Protein AF-A0A1C5ADE7-F1 (afdb_monomer_lite)

Radius of gyration: 25.91 Å; chains: 1; bounding box: 55×59×64 Å

Foldseek 3Di:
DPPQPPCPDPVNLVVVCVVCVPDDPVNSVVVSVVPDDPVRVVVVCVVVVVVVVVVVLVVVVVVVVVVVCVCVVDPVPPVRLVVVLVVCLVCLLVNLADPDLVSVVVSPVVCDPSVVVSLVVNLVSQVVCCVVPVCSNVRSCLNPPCPDPSVVVVVVVLVVQLVVLVVLLVVVLVVDDQDPDPVQQQDWDAFPVGDIDGQQGDFLVRLVRVLVCLSNDVSHDSVSNSNSVNQSVVCVVVVHGGNNVVVVPPPPPD

pLDDT: mean 81.22, std 13.7, range [40.84, 98.31]

Secondary structure (DSSP, 8-state):
--TTSGGGSHHHHHHHHHH-TT--HHHHHHHHHHHS-HHHHHHHHHHHHHHHHHHHHHHHHHHHHHHHHHHHS---TTHHHHHHHHHHHH-TTTSS----HHHHHHHHHHHTTHHHHHHHHHHHHHHHHTTT-TTHHHHHHHHH-TTSHHHHHHHHHHHHHHHHHHHHHHHHHHH------HHHHH-EEE-TTS-EEETTT-BHHHHHHHHHHHHHSTTS-HHHHHHHHHHHHHHHHHT-SBTTHHHH-TT---

Sequence (254 aa):
MNADQSLWDYDYLLELSRIKPDMTPDDIADHVLSSATKAQLRQYAAEHISDFVARMRRADAREAEQEATRFLGEDPGPSRQEALYEQWLANPEKHWHISNHRVREGFKRWAGDRFAAWHAAALRAVKTMQETDPGALHMFEGDWYPGGVMAHDRMRRREAFEEDLRIYTETISRDVRLETTRELLASFFALGDGRQVSWGDATVADHRQRIELLVRGMAGTAETAARHAAAIRMIEEAGVSRLGDLLDSPGRAA

Structure (mmCIF, N/CA/C/O backbone):
data_AF-A0A1C5ADE7-F1
#
_entry.id   AF-A0A1C5ADE7-F1
#
loop_
_atom_site.group_PDB
_atom_site.id
_atom_site.type_symbol
_atom_site.label_atom_id
_atom_site.label_alt_id
_atom_site.label_comp_id
_atom_site.label_asym_id
_atom_site.label_entity_id
_atom_site.label_seq_id
_atom_site.pdbx_PDB_ins_code
_atom_site.Cartn_x
_atom_site.Cartn_y
_atom_site.Cartn_z
_atom_site.occupancy
_atom_site.B_iso_or_equiv
_atom_site.auth_seq_id
_atom_site.auth_comp_id
_atom_site.auth_asym_id
_atom_site.auth_atom_id
_atom_site.pdbx_PDB_model_num
ATOM 1 N N . MET A 1 1 ? -19.512 34.048 19.897 1.00 40.84 1 MET A N 1
ATOM 2 C CA . MET A 1 1 ? -18.353 33.458 19.197 1.00 40.84 1 MET A CA 1
ATOM 3 C C . MET A 1 1 ? -17.253 33.267 20.220 1.00 40.84 1 MET A C 1
ATOM 5 O O . MET A 1 1 ? -16.883 34.247 20.852 1.00 40.84 1 MET A O 1
ATOM 9 N N . ASN A 1 2 ? -16.808 32.030 20.449 1.00 43.31 2 ASN A N 1
ATOM 10 C CA . ASN A 1 2 ? -15.649 31.779 21.307 1.00 43.31 2 ASN A CA 1
ATOM 11 C C . ASN A 1 2 ? -14.405 32.298 20.582 1.00 43.31 2 ASN A C 1
ATOM 13 O O . ASN A 1 2 ? -14.164 31.912 19.442 1.00 43.31 2 ASN A O 1
ATOM 17 N N . ALA A 1 3 ? -13.629 33.162 21.237 1.00 48.66 3 ALA A N 1
ATOM 18 C CA . ALA A 1 3 ? -12.430 33.799 20.684 1.00 48.66 3 ALA A CA 1
ATOM 19 C C . ALA A 1 3 ? -11.280 32.816 20.359 1.00 48.66 3 ALA A C 1
ATOM 21 O O . ALA A 1 3 ? -10.210 33.238 19.946 1.00 48.66 3 ALA A O 1
ATOM 22 N N . ASP A 1 4 ? -11.500 31.514 20.544 1.00 55.50 4 ASP A N 1
ATOM 23 C CA . ASP A 1 4 ? -10.472 30.472 20.496 1.00 55.50 4 ASP A CA 1
ATOM 24 C C . ASP A 1 4 ? -10.426 29.713 19.151 1.00 55.50 4 ASP A C 1
ATOM 26 O O . ASP A 1 4 ? -9.494 28.961 18.886 1.00 55.50 4 ASP A O 1
ATOM 30 N N . GLN A 1 5 ? -11.417 29.917 18.270 1.00 53.25 5 GLN A N 1
ATOM 31 C CA . GLN A 1 5 ? -11.509 29.234 16.966 1.00 53.25 5 GLN A CA 1
ATOM 32 C C . GLN A 1 5 ? -11.053 30.077 15.763 1.00 53.25 5 GLN A C 1
ATOM 34 O O . GLN A 1 5 ? -10.900 29.524 14.680 1.00 53.25 5 GLN A O 1
ATOM 39 N N . SER A 1 6 ? -10.816 31.387 15.909 1.00 55.94 6 SER A N 1
ATOM 40 C CA . SER A 1 6 ? -10.582 32.267 14.747 1.00 55.94 6 SER A CA 1
ATOM 41 C C . SER A 1 6 ? -9.124 32.384 14.300 1.00 55.94 6 SER A C 1
ATOM 43 O O . SER A 1 6 ? -8.868 33.049 13.308 1.00 55.94 6 SER A O 1
ATOM 45 N N . LEU A 1 7 ? -8.161 31.788 15.010 1.00 55.34 7 LEU A N 1
ATOM 46 C CA . LEU A 1 7 ? -6.727 31.935 14.701 1.00 55.34 7 LEU A CA 1
ATOM 47 C C . LEU A 1 7 ? -6.255 31.071 13.514 1.00 55.34 7 LEU A C 1
ATOM 49 O O . LEU A 1 7 ? -5.085 31.121 13.148 1.00 55.34 7 LEU A O 1
ATOM 53 N N . TRP A 1 8 ? -7.147 30.273 12.925 1.00 60.00 8 TRP A N 1
ATOM 54 C CA . TRP A 1 8 ? -6.799 29.240 11.938 1.00 60.00 8 TRP A CA 1
ATOM 55 C C . TRP A 1 8 ? -7.668 29.273 10.685 1.00 60.00 8 TRP A C 1
ATOM 57 O O . TRP A 1 8 ? -7.500 28.436 9.801 1.00 60.00 8 TRP A O 1
ATOM 67 N N . ASP A 1 9 ? -8.591 30.231 10.609 1.00 68.44 9 ASP A N 1
ATOM 68 C CA . ASP A 1 9 ? -9.352 30.454 9.390 1.00 68.44 9 ASP A CA 1
ATOM 69 C C . ASP A 1 9 ? -8.426 31.059 8.327 1.00 68.44 9 ASP A C 1
ATOM 71 O O . ASP A 1 9 ? -7.551 31.877 8.632 1.00 68.44 9 ASP A O 1
ATOM 75 N N . TYR A 1 10 ? -8.619 30.674 7.068 1.00 68.56 10 TYR A N 1
ATOM 76 C CA . TYR A 1 10 ? -7.893 31.247 5.934 1.00 68.56 10 TYR A CA 1
ATOM 77 C C . TYR A 1 10 ? -8.023 32.780 5.919 1.00 68.56 10 TYR A C 1
ATOM 79 O O . TYR A 1 10 ? -7.073 33.488 5.577 1.00 68.56 10 TYR A O 1
ATOM 87 N N . ASP A 1 11 ? -9.162 33.285 6.400 1.00 72.19 11 ASP A N 1
ATOM 88 C CA . ASP A 1 11 ? -9.429 34.707 6.591 1.00 72.19 11 ASP A CA 1
ATOM 89 C C . ASP A 1 11 ? -8.505 35.366 7.631 1.00 72.19 11 ASP A C 1
ATOM 91 O O . ASP A 1 11 ? -8.083 36.499 7.417 1.00 72.19 11 ASP A O 1
ATOM 95 N N . TYR A 1 12 ? -8.093 34.664 8.695 1.00 74.00 12 TYR A N 1
ATOM 96 C CA . TYR A 1 12 ? -7.140 35.184 9.686 1.00 74.00 12 TYR A CA 1
ATOM 97 C C . TYR A 1 12 ? -5.710 35.251 9.143 1.00 74.00 12 TYR A C 1
ATOM 99 O O . TYR A 1 12 ? -5.007 36.232 9.381 1.00 74.00 12 TYR A O 1
ATOM 107 N N . LEU A 1 13 ? -5.281 34.252 8.364 1.00 72.69 13 LEU A N 1
ATOM 108 C CA . LEU A 1 13 ? -3.977 34.290 7.686 1.00 72.69 13 LEU A CA 1
ATOM 109 C C . LEU A 1 13 ? -3.938 35.398 6.622 1.00 72.69 13 LEU A C 1
ATOM 111 O O . LEU A 1 13 ? -2.946 36.124 6.507 1.00 72.69 13 LEU A O 1
ATOM 115 N N . LEU A 1 14 ? -5.041 35.585 5.891 1.00 72.62 14 LEU A N 1
ATOM 116 C CA . LEU A 1 14 ? -5.217 36.712 4.978 1.00 72.62 14 LEU A CA 1
ATOM 117 C C . LEU A 1 14 ? -5.203 38.051 5.719 1.00 72.62 14 LEU A C 1
ATOM 119 O O . LEU A 1 14 ? -4.571 38.997 5.254 1.00 72.62 14 LEU A O 1
ATOM 123 N N . GLU A 1 15 ? -5.859 38.152 6.870 1.00 77.44 15 GLU A N 1
ATOM 124 C CA . GLU A 1 15 ? -5.895 39.370 7.676 1.00 77.44 15 GLU A CA 1
ATOM 125 C C . GLU A 1 15 ? -4.524 39.693 8.293 1.00 77.44 15 GLU A C 1
ATOM 127 O O . GLU A 1 15 ? -4.084 40.839 8.216 1.00 77.44 15 GLU A O 1
ATOM 132 N N . LEU A 1 16 ? -3.773 38.692 8.765 1.00 73.88 16 LEU A N 1
ATOM 133 C CA . LEU A 1 16 ? -2.372 38.836 9.182 1.00 73.88 16 LEU A CA 1
ATOM 134 C C . LEU A 1 16 ? -1.489 39.362 8.046 1.00 73.88 16 LEU A C 1
ATOM 136 O O . LEU A 1 16 ? -0.746 40.321 8.256 1.00 73.88 16 LEU A O 1
ATOM 140 N N . SER A 1 17 ? -1.622 38.805 6.837 1.00 70.44 17 SER A N 1
ATOM 141 C CA . SER A 1 17 ? -0.875 39.275 5.659 1.00 70.44 17 SER A CA 1
ATOM 142 C C . SER A 1 17 ? -1.246 40.707 5.239 1.00 70.44 17 SER A C 1
ATOM 144 O O . SER A 1 17 ? -0.429 41.425 4.667 1.00 70.44 17 SER A O 1
ATOM 146 N N . ARG A 1 18 ? -2.470 41.157 5.551 1.00 76.38 18 ARG A N 1
ATOM 147 C CA . ARG A 1 18 ? -2.928 42.533 5.299 1.00 76.38 18 ARG A CA 1
ATOM 148 C C . ARG A 1 18 ? -2.434 43.512 6.360 1.00 76.38 18 ARG A C 1
ATOM 150 O O . ARG A 1 18 ? -2.094 44.642 6.021 1.00 76.38 18 ARG A O 1
ATOM 157 N N . ILE A 1 19 ? -2.420 43.100 7.627 1.00 79.94 19 ILE A N 1
ATOM 158 C CA . ILE A 1 19 ? -1.986 43.935 8.756 1.00 79.94 19 ILE A CA 1
ATOM 159 C C . ILE A 1 19 ? -0.455 44.066 8.782 1.00 79.94 19 ILE A C 1
ATOM 161 O O . ILE A 1 19 ? 0.057 45.118 9.165 1.00 79.94 19 ILE A O 1
ATOM 165 N N . LYS A 1 20 ? 0.274 43.026 8.358 1.00 83.44 20 LYS A N 1
ATOM 166 C CA . LYS A 1 20 ? 1.742 42.986 8.314 1.00 83.44 20 LYS A CA 1
ATOM 167 C C . LYS A 1 20 ? 2.236 42.562 6.923 1.00 83.44 20 LYS A C 1
ATOM 169 O O . LYS A 1 20 ? 2.623 41.411 6.730 1.00 83.44 20 LYS A O 1
ATOM 174 N N . PRO A 1 21 ? 2.196 43.476 5.937 1.00 82.81 21 PRO A N 1
ATOM 175 C CA . PRO A 1 21 ? 2.499 43.164 4.538 1.00 82.81 21 PRO A CA 1
ATOM 176 C C . PRO A 1 21 ? 3.978 42.839 4.273 1.00 82.81 21 PRO A C 1
ATOM 178 O O . PRO A 1 21 ? 4.318 42.414 3.173 1.00 82.81 21 PRO A O 1
ATOM 181 N N . ASP A 1 22 ? 4.856 43.062 5.250 1.00 91.12 22 ASP A N 1
ATOM 182 C CA . ASP A 1 22 ? 6.282 42.745 5.208 1.00 91.12 22 ASP A CA 1
ATOM 183 C C . ASP A 1 22 ? 6.616 41.326 5.695 1.00 91.12 22 ASP A C 1
ATOM 185 O O . ASP A 1 22 ? 7.742 40.876 5.493 1.00 91.12 22 ASP A O 1
ATOM 189 N N . MET A 1 23 ? 5.661 40.605 6.295 1.00 83.69 23 MET A N 1
ATOM 190 C CA . MET A 1 23 ? 5.880 39.223 6.722 1.00 83.69 23 MET A CA 1
ATOM 191 C C . MET A 1 23 ? 5.870 38.267 5.528 1.00 83.69 23 MET A C 1
ATOM 193 O O . MET A 1 23 ? 4.920 38.225 4.741 1.00 83.69 23 MET A O 1
ATOM 197 N N . THR A 1 24 ? 6.918 37.454 5.417 1.00 85.12 24 THR A N 1
ATOM 198 C CA . THR A 1 24 ? 6.957 36.350 4.456 1.00 85.12 24 THR A CA 1
ATOM 199 C C . THR A 1 24 ? 6.026 35.212 4.901 1.00 85.12 24 THR A C 1
ATOM 201 O O . THR A 1 24 ? 5.636 35.150 6.071 1.00 85.12 24 THR A O 1
ATOM 204 N N . PRO A 1 25 ? 5.659 34.272 4.007 1.00 74.75 25 PRO A N 1
ATOM 205 C CA . PRO A 1 25 ? 4.909 33.080 4.404 1.00 74.75 25 PRO A CA 1
ATOM 206 C C . PRO A 1 25 ? 5.559 32.297 5.555 1.00 74.75 25 PRO A C 1
ATOM 208 O O . PRO A 1 25 ? 4.840 31.790 6.415 1.00 74.75 25 PRO A O 1
ATOM 211 N N . ASP A 1 26 ? 6.893 32.255 5.606 1.00 71.12 26 ASP A N 1
ATOM 212 C CA . ASP A 1 26 ? 7.641 31.581 6.672 1.00 71.12 26 ASP A CA 1
ATOM 213 C C . ASP A 1 26 ? 7.523 32.342 8.003 1.00 71.12 26 ASP A C 1
ATOM 215 O O . ASP A 1 26 ? 7.248 31.732 9.033 1.00 71.12 26 ASP A O 1
ATOM 219 N N . ASP A 1 27 ? 7.594 33.680 7.985 1.00 73.69 27 ASP A N 1
ATOM 220 C CA . ASP A 1 27 ? 7.390 34.501 9.190 1.00 73.69 27 ASP A CA 1
ATOM 221 C C . ASP A 1 27 ? 5.969 34.342 9.753 1.00 73.69 27 ASP A C 1
ATOM 223 O O . ASP A 1 27 ? 5.759 34.344 10.969 1.00 73.69 27 ASP A O 1
ATOM 227 N N . ILE A 1 28 ? 4.969 34.208 8.871 1.00 73.38 28 ILE A N 1
ATOM 228 C CA . ILE A 1 28 ? 3.578 33.950 9.266 1.00 73.38 28 ILE A CA 1
ATOM 229 C C . ILE A 1 28 ? 3.471 32.558 9.891 1.00 73.38 28 ILE A C 1
ATOM 231 O O . ILE A 1 28 ? 2.852 32.420 10.947 1.00 73.38 28 ILE A O 1
ATOM 235 N N . ALA A 1 29 ? 4.096 31.543 9.289 1.00 72.25 29 ALA A N 1
ATOM 236 C CA . ALA A 1 29 ? 4.114 30.189 9.832 1.00 72.25 29 ALA A CA 1
ATOM 237 C C . ALA A 1 29 ? 4.773 30.146 11.220 1.00 72.25 29 ALA A C 1
ATOM 239 O O . ALA A 1 29 ? 4.180 29.607 12.153 1.00 72.25 29 ALA A O 1
ATOM 240 N N . ASP A 1 30 ? 5.932 30.781 11.398 1.00 75.31 30 ASP A N 1
ATOM 241 C CA . ASP A 1 30 ? 6.631 30.854 12.685 1.00 75.31 30 ASP A CA 1
ATOM 242 C C . ASP A 1 30 ? 5.824 31.619 13.741 1.00 75.31 30 ASP A C 1
ATOM 244 O O . ASP A 1 30 ? 5.745 31.213 14.908 1.00 75.31 30 ASP A O 1
ATOM 248 N N . HIS A 1 31 ? 5.163 32.709 13.349 1.00 79.19 31 HIS A N 1
ATOM 249 C CA . HIS A 1 31 ? 4.288 33.465 14.243 1.00 79.19 31 HIS A CA 1
ATOM 250 C C . HIS A 1 31 ? 3.095 32.629 14.718 1.00 79.19 31 HIS A C 1
ATOM 252 O O . HIS A 1 31 ? 2.753 32.621 15.903 1.00 79.19 31 HIS A O 1
ATOM 258 N N . VAL A 1 32 ? 2.482 31.888 13.803 1.00 74.69 32 VAL A N 1
ATOM 259 C CA . VAL A 1 32 ? 1.355 31.004 14.087 1.00 74.69 32 VAL A CA 1
ATOM 260 C C . VAL A 1 32 ? 1.798 29.828 14.965 1.00 74.69 32 VAL A C 1
ATOM 262 O O . VAL A 1 32 ? 1.173 29.550 15.985 1.00 74.69 32 VAL A O 1
ATOM 265 N N . LEU A 1 33 ? 2.926 29.187 14.651 1.00 76.69 33 LEU A N 1
ATOM 266 C CA . LEU A 1 33 ? 3.476 28.078 15.438 1.00 76.69 33 LEU A CA 1
ATOM 267 C C . LEU A 1 33 ? 3.877 28.497 16.859 1.00 76.69 33 LEU A C 1
ATOM 269 O O . LEU A 1 33 ? 3.682 27.725 17.797 1.00 76.69 33 LEU A O 1
ATOM 273 N N . SER A 1 34 ? 4.419 29.705 17.030 1.00 82.62 34 SER A N 1
ATOM 274 C CA . SER A 1 34 ? 4.849 30.221 18.337 1.00 82.62 34 SER A CA 1
ATOM 275 C C . SER A 1 34 ? 3.703 30.747 19.208 1.00 82.62 34 SER A C 1
ATOM 277 O O . SER A 1 34 ? 3.829 30.750 20.433 1.00 82.62 34 SER A O 1
ATOM 279 N N . SER A 1 35 ? 2.588 31.172 18.607 1.00 81.25 35 SER A N 1
ATOM 280 C CA . SER A 1 35 ? 1.403 31.667 19.326 1.00 81.25 35 SER A CA 1
ATOM 281 C C . SER A 1 35 ? 0.369 30.578 19.633 1.00 81.25 35 SER A C 1
ATOM 283 O O . SER A 1 35 ? -0.485 30.762 20.503 1.00 81.25 35 SER A O 1
ATOM 285 N N . ALA A 1 36 ? 0.462 29.429 18.966 1.00 77.44 36 ALA A N 1
ATOM 286 C CA . ALA A 1 36 ? -0.454 28.314 19.131 1.00 77.44 36 ALA A CA 1
ATOM 287 C C . ALA A 1 36 ? -0.176 27.467 20.374 1.00 77.44 36 ALA A C 1
ATOM 289 O O . ALA A 1 36 ? 0.952 27.068 20.670 1.00 77.44 36 ALA A O 1
ATOM 290 N N . THR A 1 37 ? -1.240 27.058 21.057 1.00 85.50 37 THR A N 1
ATOM 291 C CA . THR A 1 37 ? -1.139 25.997 22.057 1.00 85.50 37 THR A CA 1
ATOM 292 C C . THR A 1 37 ? -0.933 24.636 21.387 1.00 85.50 37 THR A C 1
ATOM 294 O O . THR A 1 37 ? -1.398 24.365 20.278 1.00 85.50 37 THR A O 1
ATOM 297 N N . LYS A 1 38 ? -0.312 23.702 22.116 1.00 68.75 38 LYS A N 1
ATOM 298 C CA . LYS A 1 38 ? -0.144 22.311 21.663 1.00 68.75 38 LYS A CA 1
ATOM 299 C C . LYS A 1 38 ? -1.476 21.625 21.316 1.00 68.75 38 LYS A C 1
ATOM 301 O O . LYS A 1 38 ? -1.493 20.730 20.477 1.00 68.75 38 LYS A O 1
ATOM 306 N N . ALA A 1 39 ? -2.577 22.010 21.966 1.00 70.31 39 ALA A N 1
ATOM 307 C CA . ALA A 1 39 ? -3.910 21.488 21.668 1.00 70.31 39 ALA A CA 1
ATOM 308 C C . ALA A 1 39 ? -4.431 21.995 20.312 1.00 70.31 39 ALA A C 1
ATOM 310 O O . ALA A 1 39 ? -4.882 21.186 19.506 1.00 70.31 39 ALA A O 1
ATOM 311 N N . GLN A 1 40 ? -4.278 23.292 20.029 1.00 73.75 40 GLN A N 1
ATOM 312 C CA . GLN A 1 40 ? -4.664 23.897 18.749 1.00 73.75 40 GLN A CA 1
ATOM 313 C C . GLN A 1 40 ? -3.850 23.324 17.582 1.00 73.75 40 GLN A C 1
ATOM 315 O O . GLN A 1 40 ? -4.427 22.922 16.576 1.00 73.75 40 GLN A O 1
ATOM 320 N N . LEU A 1 41 ? -2.530 23.166 17.749 1.00 71.31 41 LEU A N 1
ATOM 321 C CA . LEU A 1 41 ? -1.677 22.536 16.732 1.00 71.31 41 LEU A CA 1
ATOM 322 C C . LEU A 1 41 ? -2.098 21.093 16.428 1.00 71.31 41 LEU A C 1
ATOM 324 O O . LEU A 1 41 ? -2.092 20.678 15.272 1.00 71.31 41 LEU A O 1
ATOM 328 N N . ARG A 1 42 ? -2.486 20.322 17.453 1.00 67.25 42 ARG A N 1
ATOM 329 C CA . ARG A 1 42 ? -2.988 18.950 17.270 1.00 67.25 42 ARG A CA 1
ATOM 330 C C . ARG A 1 42 ? -4.312 18.918 16.521 1.00 67.25 42 ARG A C 1
ATOM 332 O O . ARG A 1 42 ? -4.474 18.064 15.657 1.00 67.25 42 ARG A O 1
ATOM 339 N N . GLN A 1 43 ? -5.237 19.816 16.851 1.00 72.50 43 GLN A N 1
ATOM 340 C CA . GLN A 1 43 ? -6.529 19.893 16.177 1.00 72.50 43 GLN A CA 1
ATOM 341 C C . GLN A 1 43 ? -6.363 20.274 14.700 1.00 72.50 43 GLN A C 1
ATOM 343 O O . GLN A 1 43 ? -6.848 19.553 13.832 1.00 72.50 43 GLN A O 1
ATOM 348 N N . TYR A 1 44 ? -5.597 21.330 14.417 1.00 71.94 44 TYR A N 1
ATOM 349 C CA . TYR A 1 44 ? -5.295 21.759 13.051 1.00 71.94 44 TYR A CA 1
ATOM 350 C C . TYR A 1 44 ? -4.601 20.653 12.245 1.00 71.94 44 TYR A C 1
ATOM 352 O O . TYR A 1 44 ? -5.009 20.340 11.127 1.00 71.94 44 TYR A O 1
ATOM 360 N N . ALA A 1 45 ? -3.591 19.998 12.831 1.00 66.88 45 ALA A N 1
ATOM 361 C CA . ALA A 1 45 ? -2.918 18.875 12.190 1.00 66.88 45 ALA A CA 1
ATOM 362 C C . ALA A 1 45 ? -3.889 17.722 11.901 1.00 66.88 45 ALA A C 1
ATOM 364 O O . ALA A 1 45 ? -3.843 17.167 10.811 1.00 66.88 45 ALA A O 1
ATOM 365 N N . ALA A 1 46 ? -4.784 17.371 12.828 1.00 65.50 46 ALA A N 1
ATOM 366 C CA . ALA A 1 46 ? -5.759 16.305 12.610 1.00 65.50 46 ALA A CA 1
ATOM 367 C C . ALA A 1 46 ? -6.712 16.619 11.442 1.00 65.50 46 ALA A C 1
ATOM 369 O O . ALA A 1 46 ? -6.920 15.765 10.580 1.00 65.50 46 ALA A O 1
ATOM 370 N N . GLU A 1 47 ? -7.238 17.845 11.377 1.00 67.31 47 GLU A N 1
ATOM 371 C CA . GLU A 1 47 ? -8.142 18.289 10.309 1.00 67.31 47 GLU A CA 1
ATOM 372 C C . GLU A 1 47 ? -7.426 18.332 8.946 1.00 67.31 47 GLU A C 1
ATOM 374 O O . GLU A 1 47 ? -7.895 17.741 7.972 1.00 67.31 47 GLU A O 1
ATOM 379 N N . HIS A 1 48 ? -6.237 18.936 8.873 1.00 66.69 48 HIS A N 1
ATOM 380 C CA . HIS A 1 48 ? -5.482 19.039 7.622 1.00 66.69 48 HIS A CA 1
ATOM 381 C C . HIS A 1 48 ? -4.859 17.729 7.151 1.00 66.69 48 HIS A C 1
ATOM 383 O O . HIS A 1 48 ? -4.818 17.485 5.944 1.00 66.69 48 HIS A O 1
ATOM 389 N N . ILE A 1 49 ? -4.403 16.864 8.060 1.00 58.59 49 ILE A N 1
ATOM 390 C CA . ILE A 1 49 ? -3.941 15.520 7.699 1.00 58.59 49 ILE A CA 1
ATOM 391 C C . ILE A 1 49 ? -5.121 14.710 7.162 1.00 58.59 49 ILE A C 1
ATOM 393 O O . ILE A 1 49 ? -4.966 14.052 6.137 1.00 58.59 49 ILE A O 1
ATOM 397 N N . SER A 1 50 ? -6.303 14.796 7.781 1.00 61.69 50 SER A N 1
ATOM 398 C CA . SER A 1 50 ? -7.509 14.117 7.291 1.00 61.69 50 SER A CA 1
ATOM 399 C C . SER A 1 50 ? -7.879 14.568 5.872 1.00 61.69 50 SER A C 1
ATOM 401 O O . SER A 1 50 ? -8.027 13.734 4.975 1.00 61.69 50 SER A O 1
ATOM 403 N N . ASP A 1 51 ? -7.921 15.880 5.622 1.00 63.19 51 ASP A N 1
ATOM 404 C CA . ASP A 1 51 ? -8.216 16.437 4.297 1.00 63.19 51 ASP A CA 1
ATOM 405 C C . ASP A 1 51 ? -7.131 16.130 3.260 1.00 63.19 51 ASP A C 1
ATOM 407 O O . ASP A 1 51 ? -7.424 15.846 2.093 1.00 63.19 51 ASP A O 1
ATOM 411 N N . PHE A 1 52 ? -5.859 16.173 3.655 1.00 54.91 52 PHE A N 1
ATOM 412 C CA . PHE A 1 52 ? -4.740 15.793 2.798 1.00 54.91 52 PHE A CA 1
ATOM 413 C C . PHE A 1 52 ? -4.815 14.312 2.412 1.00 54.91 52 PHE A C 1
ATOM 415 O O . PHE A 1 52 ? -4.772 13.992 1.224 1.00 54.91 52 PHE A O 1
ATOM 422 N N . VAL A 1 53 ? -5.042 13.424 3.383 1.00 57.94 53 VAL A N 1
ATOM 423 C CA . VAL A 1 53 ? -5.245 11.988 3.157 1.00 57.94 53 VAL A CA 1
ATOM 424 C C . VAL A 1 53 ? -6.475 11.743 2.281 1.00 57.94 53 VAL A C 1
ATOM 426 O O . VAL A 1 53 ? -6.419 10.927 1.364 1.00 57.94 53 VAL A O 1
ATOM 429 N N . ALA A 1 54 ? -7.579 12.467 2.483 1.00 65.00 54 ALA A N 1
ATOM 430 C CA . ALA A 1 54 ? -8.765 12.358 1.636 1.00 65.00 54 ALA A CA 1
ATOM 431 C C . ALA A 1 54 ? -8.494 12.807 0.189 1.00 65.00 54 ALA A C 1
ATOM 433 O O . ALA A 1 54 ? -8.961 12.162 -0.755 1.00 65.00 54 ALA A O 1
ATOM 434 N N . ARG A 1 55 ? -7.723 13.885 -0.011 1.00 69.62 55 ARG A N 1
ATOM 435 C CA . ARG A 1 55 ? -7.293 14.339 -1.344 1.00 69.62 55 ARG A CA 1
ATOM 436 C C . ARG A 1 55 ? -6.365 13.336 -2.016 1.00 69.62 55 ARG A C 1
ATOM 438 O O . ARG A 1 55 ? -6.587 13.051 -3.191 1.00 69.62 55 ARG A O 1
ATOM 445 N N . MET A 1 56 ? -5.406 12.774 -1.281 1.00 61.31 56 MET A N 1
ATOM 446 C CA . MET A 1 56 ? -4.545 11.697 -1.769 1.00 61.31 56 MET A CA 1
ATOM 447 C C . MET A 1 56 ? -5.368 10.481 -2.182 1.00 61.31 56 MET A C 1
ATOM 449 O O . MET A 1 56 ? -5.294 10.081 -3.330 1.00 61.31 56 MET A O 1
ATOM 453 N N . ARG A 1 57 ? -6.273 9.984 -1.329 1.00 63.62 57 ARG A N 1
ATOM 454 C CA . ARG A 1 57 ? -7.160 8.860 -1.678 1.00 63.62 57 ARG A CA 1
ATOM 455 C C . ARG A 1 57 ? -7.982 9.125 -2.938 1.00 63.62 57 ARG A C 1
ATOM 457 O O . ARG A 1 57 ? -8.183 8.216 -3.729 1.00 63.62 57 ARG A O 1
ATOM 464 N N . ARG A 1 58 ? -8.485 10.350 -3.141 1.00 73.88 58 ARG A N 1
ATOM 465 C CA . ARG A 1 58 ? -9.196 10.720 -4.381 1.00 73.88 58 ARG A CA 1
ATOM 466 C C . ARG A 1 58 ? -8.255 10.802 -5.582 1.00 73.88 58 ARG A C 1
ATOM 468 O O . ARG A 1 58 ? -8.703 10.582 -6.700 1.00 73.88 58 ARG A O 1
ATOM 475 N N . ALA A 1 59 ? -6.998 11.195 -5.392 1.00 65.62 59 ALA A N 1
ATOM 476 C CA . ALA A 1 59 ? -5.989 11.177 -6.446 1.00 65.62 59 ALA A CA 1
ATOM 477 C C . ALA A 1 59 ? -5.628 9.731 -6.810 1.00 65.62 59 ALA A C 1
ATOM 479 O O . ALA A 1 59 ? -5.818 9.369 -7.962 1.00 65.62 59 ALA A O 1
ATOM 480 N N . ASP A 1 60 ? -5.286 8.899 -5.827 1.00 59.28 60 ASP A N 1
ATOM 481 C CA . ASP A 1 60 ? -4.967 7.479 -5.994 1.00 59.28 60 ASP A CA 1
ATOM 482 C C . ASP A 1 60 ? -6.148 6.699 -6.579 1.00 59.28 60 ASP A C 1
ATOM 484 O O . ASP A 1 60 ? -5.969 5.884 -7.472 1.00 59.28 60 ASP A O 1
ATOM 488 N N . ALA A 1 61 ? -7.382 6.961 -6.130 1.00 63.19 61 ALA A N 1
ATOM 489 C CA . ALA A 1 61 ? -8.574 6.325 -6.691 1.00 63.19 61 ALA A CA 1
ATOM 490 C C . ALA A 1 61 ? -8.811 6.742 -8.146 1.00 63.19 61 ALA A C 1
ATOM 492 O O . ALA A 1 61 ? -9.191 5.902 -8.952 1.00 63.19 61 ALA A O 1
ATOM 493 N N . ARG A 1 62 ? -8.561 8.010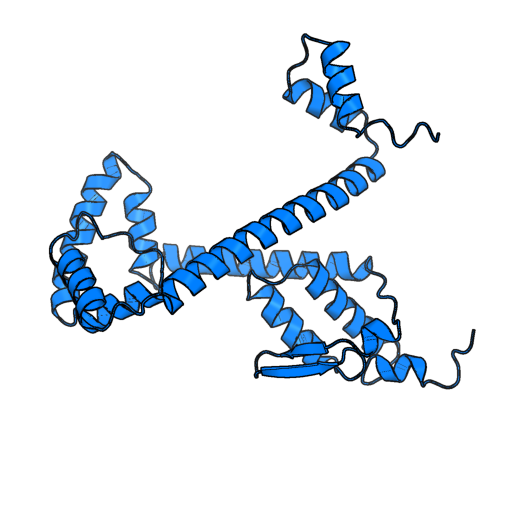 -8.500 1.00 70.69 62 ARG A N 1
ATOM 494 C CA . ARG A 1 62 ? -8.642 8.474 -9.893 1.00 70.69 62 ARG A CA 1
ATOM 495 C C . ARG A 1 62 ? -7.511 7.917 -10.741 1.00 70.69 62 ARG A C 1
ATOM 497 O O . ARG A 1 62 ? -7.753 7.599 -11.893 1.00 70.69 62 ARG A O 1
ATOM 504 N N . GLU A 1 63 ? -6.306 7.792 -10.200 1.00 64.44 63 GLU A N 1
ATOM 505 C CA . GLU A 1 63 ? -5.178 7.165 -10.885 1.00 64.44 63 GLU A CA 1
ATOM 506 C C . GLU A 1 63 ? -5.446 5.676 -11.099 1.00 64.44 63 GLU A C 1
ATOM 508 O O . GLU A 1 63 ? -5.310 5.201 -12.217 1.00 64.44 63 GLU A O 1
ATOM 513 N N . ALA A 1 64 ? -5.944 4.967 -10.087 1.00 59.09 64 ALA A N 1
ATOM 514 C CA . ALA A 1 64 ? -6.356 3.573 -10.192 1.00 59.09 64 ALA A CA 1
ATOM 515 C C . ALA A 1 64 ? -7.546 3.391 -11.145 1.00 59.09 64 ALA A C 1
ATOM 517 O O . ALA A 1 64 ? -7.574 2.422 -11.892 1.00 59.09 64 ALA A O 1
ATOM 518 N N . GLU A 1 65 ? -8.517 4.309 -11.168 1.00 63.41 65 GLU A N 1
ATOM 519 C CA . GLU A 1 65 ? -9.630 4.301 -12.124 1.00 63.41 65 GLU A CA 1
ATOM 520 C C . GLU A 1 65 ? -9.150 4.619 -13.543 1.00 63.41 65 GLU A C 1
ATOM 522 O O . GLU A 1 65 ? -9.595 3.979 -14.490 1.00 63.41 65 GLU A O 1
ATOM 527 N N . GLN A 1 66 ? -8.209 5.549 -13.718 1.00 67.62 66 GLN A N 1
ATOM 528 C CA . GLN A 1 66 ? -7.578 5.846 -15.005 1.00 67.62 66 GLN A CA 1
ATOM 529 C C . GLN A 1 66 ? -6.703 4.690 -15.481 1.00 67.62 66 GLN A C 1
ATOM 531 O O . GLN A 1 66 ? -6.736 4.361 -16.662 1.00 67.62 66 GLN A O 1
ATOM 536 N N . GLU A 1 67 ? -5.950 4.049 -14.591 1.00 56.97 67 GLU A N 1
ATOM 537 C CA . GLU A 1 67 ? -5.139 2.872 -14.881 1.00 56.97 67 GLU A CA 1
ATOM 538 C C . GLU A 1 67 ? -6.042 1.682 -15.199 1.00 56.97 67 GLU A C 1
ATOM 540 O O . GLU A 1 67 ? -5.843 1.046 -16.226 1.00 56.97 67 GLU A O 1
ATOM 545 N N . ALA A 1 68 ? -7.100 1.442 -14.420 1.00 54.22 68 ALA A N 1
ATOM 546 C CA . ALA A 1 68 ? -8.106 0.424 -14.700 1.00 54.22 68 ALA A CA 1
ATOM 547 C C . ALA A 1 68 ? -8.853 0.711 -16.004 1.00 54.22 68 ALA A C 1
ATOM 549 O O . ALA A 1 68 ? -9.053 -0.206 -16.782 1.00 54.22 68 ALA A O 1
ATOM 550 N N . THR A 1 69 ? -9.207 1.960 -16.303 1.00 63.72 69 THR A N 1
ATOM 551 C CA . THR A 1 69 ? -9.834 2.349 -17.579 1.00 63.72 69 THR A CA 1
ATOM 552 C C . THR A 1 69 ? -8.855 2.200 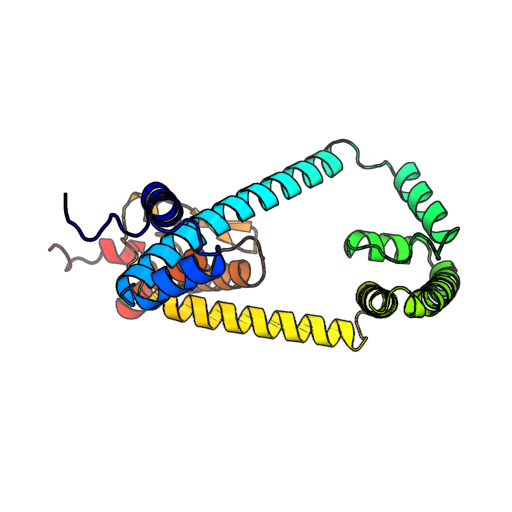-18.739 1.00 63.72 69 THR A C 1
ATOM 554 O O . THR A 1 69 ? -9.244 1.767 -19.815 1.00 63.72 69 THR A O 1
ATOM 557 N N . ARG A 1 70 ? -7.567 2.484 -18.535 1.00 60.78 70 ARG A N 1
ATOM 558 C CA . ARG A 1 70 ? -6.503 2.234 -19.517 1.00 60.78 70 ARG A CA 1
ATOM 559 C C . ARG A 1 70 ? -6.279 0.738 -19.739 1.00 60.78 70 ARG A C 1
ATOM 561 O O . ARG A 1 70 ? -5.968 0.340 -20.853 1.00 60.78 70 ARG A O 1
ATOM 568 N N . PHE A 1 71 ? -6.449 -0.071 -18.697 1.00 50.44 71 PHE A N 1
ATOM 569 C CA . PHE A 1 71 ? -6.266 -1.521 -18.717 1.00 50.44 71 PHE A CA 1
ATOM 570 C C . PHE A 1 71 ? -7.499 -2.265 -19.260 1.00 50.44 71 PHE A C 1
ATOM 572 O O . PHE A 1 71 ? -7.363 -3.262 -19.957 1.00 50.44 71 PHE A O 1
ATOM 579 N N . LEU A 1 72 ? -8.705 -1.775 -18.961 1.00 50.75 72 LEU A N 1
ATOM 580 C CA . LEU A 1 72 ? -9.993 -2.294 -19.436 1.00 50.75 72 LEU A CA 1
ATOM 581 C C . LEU A 1 72 ? -10.364 -1.740 -20.817 1.00 50.75 72 LEU A C 1
ATOM 583 O O . LEU A 1 72 ? -11.136 -2.365 -21.537 1.00 50.75 72 LEU A O 1
ATOM 587 N N . GLY A 1 73 ? -9.833 -0.570 -21.175 1.00 49.50 73 GLY A N 1
ATOM 588 C CA . GLY A 1 73 ? -10.134 0.139 -22.415 1.00 49.50 73 GLY A CA 1
ATOM 589 C C . GLY A 1 73 ? -9.442 -0.429 -23.645 1.00 49.50 73 GLY A C 1
ATOM 590 O O . GLY A 1 73 ? -9.904 -0.166 -24.742 1.00 49.50 73 GLY A O 1
ATOM 591 N N . GLU A 1 74 ? -8.382 -1.216 -23.480 1.00 48.66 74 GLU A N 1
ATOM 592 C CA . GLU A 1 74 ? -7.752 -2.022 -24.524 1.00 48.66 74 GLU A CA 1
ATOM 593 C C . GLU A 1 74 ? -6.648 -2.814 -23.822 1.00 48.66 74 GLU A C 1
ATOM 595 O O . GLU A 1 74 ? -5.571 -2.276 -23.569 1.00 48.66 74 GLU A O 1
ATOM 600 N N . ASP A 1 75 ? -6.890 -4.091 -23.509 1.00 49.53 75 ASP A N 1
ATOM 601 C CA . ASP A 1 75 ? -5.772 -5.031 -23.446 1.00 49.53 75 ASP A CA 1
ATOM 602 C C . ASP A 1 75 ? -5.071 -4.873 -24.802 1.00 49.53 75 ASP A C 1
ATOM 604 O O . ASP A 1 75 ? -5.732 -5.078 -25.831 1.00 49.53 75 ASP A O 1
ATOM 608 N N . PRO A 1 76 ? -3.824 -4.367 -24.862 1.00 53.34 76 PRO A N 1
ATOM 609 C CA . PRO A 1 76 ? -3.117 -4.204 -26.114 1.00 53.34 76 PRO A CA 1
ATOM 610 C C . PRO A 1 76 ? -2.877 -5.617 -26.628 1.00 53.34 76 PRO A C 1
ATOM 612 O O . PRO A 1 76 ? -1.837 -6.198 -26.332 1.00 53.34 76 PRO A O 1
ATOM 615 N N . GLY A 1 77 ? -3.867 -6.181 -27.332 1.00 57.84 77 GLY A N 1
ATOM 616 C CA . GLY A 1 77 ? -3.904 -7.590 -27.699 1.00 57.84 77 GLY A CA 1
ATOM 617 C C . GLY A 1 77 ? -2.540 -8.002 -28.234 1.00 57.84 77 GLY A C 1
ATOM 618 O O . GLY A 1 77 ? -1.901 -7.170 -28.883 1.00 57.84 77 GLY A O 1
ATOM 619 N N . PRO A 1 78 ? -2.081 -9.232 -27.960 1.00 66.06 78 PRO A N 1
ATOM 620 C CA . PRO A 1 78 ? -0.676 -9.650 -27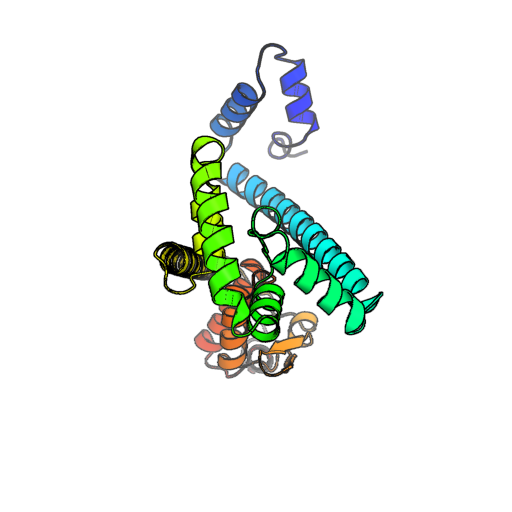.850 1.00 66.06 78 PRO A CA 1
ATOM 621 C C . PRO A 1 78 ? 0.322 -8.915 -28.763 1.00 66.06 78 PRO A C 1
ATOM 623 O O . PRO A 1 78 ? 1.356 -8.449 -28.296 1.00 66.06 78 PRO A O 1
ATOM 626 N N . SER A 1 79 ? -0.047 -8.671 -30.021 1.00 76.12 79 SER A N 1
ATOM 627 C CA . SER A 1 79 ? 0.636 -7.784 -30.973 1.00 76.12 79 SER A CA 1
ATOM 628 C C . SER A 1 79 ? 1.132 -6.418 -30.454 1.00 76.12 79 SER A C 1
ATOM 630 O O . SER A 1 79 ? 2.233 -6.010 -30.814 1.00 76.12 79 SER A O 1
ATOM 632 N N . ARG A 1 80 ? 0.369 -5.669 -29.642 1.00 81.00 80 ARG A N 1
ATOM 633 C CA . ARG A 1 80 ? 0.759 -4.307 -29.223 1.00 81.00 80 ARG A CA 1
ATOM 634 C C . ARG A 1 80 ? 1.696 -4.338 -28.018 1.00 81.00 80 ARG A C 1
ATOM 636 O O . ARG A 1 80 ? 2.605 -3.512 -27.944 1.00 81.00 80 ARG A O 1
ATOM 643 N N . GLN A 1 81 ? 1.534 -5.313 -27.124 1.00 82.12 81 GLN A N 1
ATOM 644 C CA . GLN A 1 81 ? 2.501 -5.573 -26.057 1.00 82.12 81 GLN A CA 1
ATOM 645 C C . GLN A 1 81 ? 3.831 -6.097 -26.618 1.00 82.12 81 GLN A C 1
ATOM 647 O O . GLN A 1 81 ? 4.892 -5.633 -26.207 1.00 82.12 81 GLN A O 1
ATOM 652 N N . GLU A 1 82 ? 3.790 -6.998 -27.599 1.00 87.44 82 GLU A N 1
ATOM 653 C CA . GLU A 1 82 ? 4.987 -7.480 -28.294 1.00 87.44 82 GLU A CA 1
ATOM 654 C C . GLU A 1 82 ? 5.697 -6.358 -29.056 1.00 87.44 82 GLU A C 1
ATOM 656 O O . GLU A 1 82 ? 6.914 -6.234 -28.951 1.00 87.44 82 GLU A O 1
ATOM 661 N N . ALA A 1 83 ? 4.959 -5.483 -29.750 1.00 89.00 83 ALA A N 1
ATOM 662 C CA . ALA A 1 83 ? 5.543 -4.323 -30.425 1.00 89.00 83 ALA A CA 1
ATOM 663 C C . ALA A 1 83 ? 6.249 -3.370 -29.444 1.00 89.00 83 ALA A C 1
ATOM 665 O O . ALA A 1 83 ? 7.336 -2.869 -29.738 1.00 89.00 83 ALA A O 1
ATOM 666 N N . LEU A 1 84 ? 5.662 -3.150 -28.261 1.00 88.31 84 LEU A N 1
ATOM 667 C CA . LEU A 1 84 ? 6.294 -2.375 -27.194 1.00 88.31 84 LEU A CA 1
ATOM 668 C C . LEU A 1 84 ? 7.586 -3.047 -26.708 1.00 88.31 84 LEU A C 1
ATOM 670 O O . LEU A 1 84 ? 8.605 -2.382 -26.535 1.00 88.31 84 LEU A O 1
ATOM 674 N N . TYR A 1 85 ? 7.565 -4.364 -26.516 1.00 92.31 85 TYR A N 1
ATOM 675 C CA . TYR A 1 85 ? 8.744 -5.108 -26.087 1.00 92.31 85 TYR A CA 1
ATOM 676 C C . TYR A 1 85 ? 9.851 -5.142 -27.145 1.00 92.31 85 TYR A C 1
ATOM 678 O O . TYR A 1 85 ? 11.018 -4.984 -26.790 1.00 92.31 85 TYR A O 1
ATOM 686 N N . GLU A 1 86 ? 9.516 -5.258 -28.430 1.00 91.19 86 GLU A N 1
ATOM 687 C CA . GLU A 1 86 ? 10.488 -5.114 -29.521 1.00 91.19 86 GLU A CA 1
ATOM 688 C C . GLU A 1 86 ? 11.094 -3.702 -29.541 1.00 91.19 86 GLU A C 1
ATOM 690 O O . GLU A 1 86 ? 12.310 -3.549 -29.674 1.00 91.19 86 GLU A O 1
ATOM 695 N N . GLN A 1 87 ? 10.290 -2.658 -29.313 1.00 92.50 87 GLN A N 1
ATOM 696 C CA . GLN A 1 87 ? 10.799 -1.288 -29.198 1.00 92.50 87 GLN A CA 1
ATOM 697 C C . GLN A 1 87 ? 11.797 -1.142 -28.040 1.00 92.50 87 GLN A C 1
ATOM 699 O O . GLN A 1 87 ? 12.846 -0.509 -28.204 1.00 92.50 87 GLN A O 1
ATOM 704 N N . TRP A 1 88 ? 11.488 -1.727 -26.881 1.00 93.19 88 TRP A N 1
ATOM 705 C CA . TRP A 1 88 ? 12.366 -1.711 -25.711 1.00 93.19 88 TRP A CA 1
ATOM 706 C C . TRP A 1 88 ? 13.660 -2.456 -25.970 1.00 93.19 88 TRP A C 1
ATOM 708 O O . TRP A 1 88 ? 14.734 -1.935 -25.670 1.00 93.19 88 TRP A O 1
ATOM 718 N N . LEU A 1 89 ? 13.557 -3.638 -26.577 1.00 92.69 89 LEU A N 1
ATOM 719 C CA . LEU A 1 89 ? 14.701 -4.456 -26.937 1.00 92.69 89 LEU A CA 1
ATOM 720 C C . LEU A 1 89 ? 15.640 -3.720 -27.904 1.00 92.69 89 LEU A C 1
ATOM 722 O O . LEU A 1 89 ? 16.858 -3.799 -27.753 1.00 92.69 89 LEU A O 1
ATOM 726 N N . ALA A 1 90 ? 15.074 -2.975 -28.856 1.00 92.62 90 ALA A N 1
ATOM 727 C CA . ALA A 1 90 ? 15.822 -2.218 -29.853 1.00 92.62 90 ALA A CA 1
ATOM 728 C C . ALA A 1 90 ? 16.452 -0.915 -29.321 1.00 92.62 90 ALA A C 1
ATOM 730 O O . ALA A 1 90 ? 17.420 -0.445 -29.913 1.00 92.62 90 ALA A O 1
ATOM 731 N N . ASN A 1 91 ? 15.928 -0.325 -28.237 1.00 93.06 91 ASN A N 1
ATOM 732 C CA . ASN A 1 91 ? 16.381 0.975 -27.710 1.00 93.06 91 ASN A CA 1
ATOM 733 C C . ASN A 1 91 ? 16.620 0.919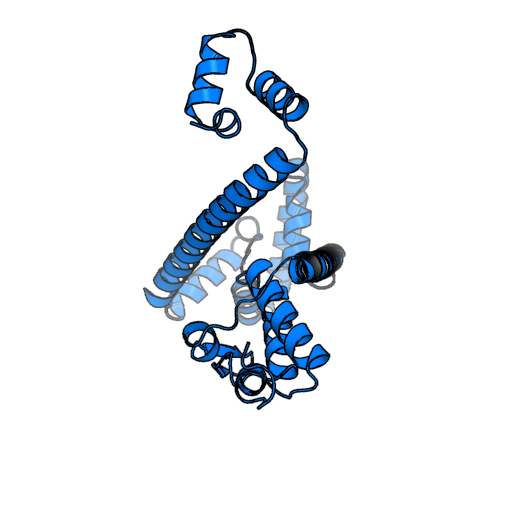 -26.183 1.00 93.06 91 ASN A C 1
ATOM 735 O O . ASN A 1 91 ? 15.901 1.573 -25.412 1.00 93.06 91 ASN A O 1
ATOM 739 N N . PRO A 1 92 ? 17.602 0.128 -25.710 1.00 90.38 92 PRO A N 1
ATOM 740 C CA . PRO A 1 92 ? 17.897 -0.023 -24.283 1.00 90.38 92 PRO A CA 1
ATOM 741 C C . PRO A 1 92 ? 18.215 1.302 -23.573 1.00 90.38 92 PRO A C 1
ATOM 743 O O . PRO A 1 92 ? 17.931 1.451 -22.390 1.00 90.38 92 PRO A O 1
ATOM 746 N N . GLU A 1 93 ? 18.762 2.287 -24.281 1.00 88.56 93 GLU A N 1
ATOM 747 C CA . GLU A 1 93 ? 19.100 3.612 -23.757 1.00 88.56 93 GLU A CA 1
ATOM 748 C C . GLU A 1 93 ? 17.883 4.509 -23.490 1.00 88.56 93 GLU A C 1
ATOM 750 O O . GLU A 1 93 ? 17.978 5.448 -22.703 1.00 88.56 93 GLU A O 1
ATOM 755 N N . LYS A 1 94 ? 16.732 4.213 -24.105 1.00 88.56 94 LYS A N 1
ATOM 756 C CA . LYS A 1 94 ? 15.482 4.976 -23.928 1.00 88.56 94 LYS A CA 1
ATOM 757 C C . LYS A 1 94 ? 14.488 4.292 -22.998 1.00 88.56 94 LYS A C 1
ATOM 759 O O . LYS A 1 94 ? 13.593 4.948 -22.474 1.00 88.56 94 LYS A O 1
ATOM 764 N N . HIS A 1 95 ? 14.623 2.980 -22.815 1.00 89.56 95 HIS A N 1
ATOM 765 C CA . HIS A 1 95 ? 13.630 2.146 -22.135 1.00 89.56 95 HIS A CA 1
ATOM 766 C C . HIS A 1 95 ? 14.216 1.345 -20.969 1.00 89.56 95 HIS A C 1
ATOM 768 O O . HIS A 1 95 ? 13.743 0.260 -20.648 1.00 89.56 95 HIS A O 1
ATOM 774 N N . TRP A 1 96 ? 15.247 1.881 -20.318 1.00 86.12 96 TRP A N 1
ATOM 775 C CA . TRP A 1 96 ? 15.853 1.261 -19.142 1.00 86.12 96 TRP A CA 1
ATOM 776 C C . TRP A 1 96 ? 15.021 1.453 -17.864 1.00 86.12 96 TRP A C 1
ATOM 778 O O . TRP A 1 96 ? 15.132 0.637 -16.952 1.00 86.12 96 TRP A O 1
ATOM 788 N N . HIS A 1 97 ? 14.178 2.489 -17.784 1.00 84.81 97 HIS A N 1
ATOM 789 C CA . HIS A 1 97 ? 13.280 2.714 -16.649 1.00 84.81 97 HIS A CA 1
ATOM 790 C C . HIS A 1 97 ? 11.866 2.235 -16.976 1.00 84.81 97 HIS A C 1
ATOM 792 O O . HIS A 1 97 ? 11.198 2.767 -17.863 1.00 84.81 97 HIS A O 1
ATOM 798 N N . ILE A 1 98 ? 11.406 1.221 -16.248 1.00 85.62 98 ILE A N 1
ATOM 799 C CA . ILE A 1 98 ? 10.065 0.655 -16.395 1.00 85.62 98 ILE A CA 1
ATOM 800 C C . ILE A 1 98 ? 9.535 0.488 -14.982 1.00 85.62 98 ILE A C 1
ATOM 802 O O . ILE A 1 98 ? 9.848 -0.504 -14.344 1.00 85.62 98 ILE A O 1
ATOM 806 N N . SER A 1 99 ? 8.755 1.438 -14.469 1.00 76.50 99 SER A N 1
ATOM 807 C CA . SER A 1 99 ? 8.353 1.480 -13.051 1.00 76.50 99 SER A CA 1
ATOM 808 C C . SER A 1 99 ? 7.468 0.303 -12.610 1.00 76.50 99 SER A C 1
ATOM 810 O O . SER A 1 99 ? 7.563 -0.161 -11.471 1.00 76.50 99 SER A O 1
ATOM 812 N N . ASN A 1 100 ? 6.654 -0.251 -13.514 1.00 83.19 100 ASN A N 1
ATOM 813 C CA . ASN A 1 100 ? 5.738 -1.347 -13.202 1.00 83.19 100 ASN A CA 1
ATOM 814 C C . ASN A 1 100 ? 6.445 -2.719 -13.207 1.00 83.19 100 ASN A C 1
ATOM 816 O O . ASN A 1 100 ? 6.820 -3.245 -14.258 1.00 83.19 100 ASN A O 1
ATOM 820 N N . HIS A 1 101 ? 6.556 -3.341 -12.027 1.00 81.81 101 HIS A N 1
ATOM 821 C CA . HIS A 1 101 ? 7.205 -4.645 -11.834 1.00 81.81 101 HIS A CA 1
ATOM 822 C C . HIS A 1 101 ? 6.605 -5.764 -12.700 1.00 81.81 101 HIS A C 1
ATOM 824 O O . HIS A 1 101 ? 7.341 -6.556 -13.286 1.00 81.81 101 HIS A O 1
ATOM 830 N N . ARG A 1 102 ? 5.272 -5.825 -12.834 1.00 81.81 102 ARG A N 1
ATOM 831 C CA . ARG A 1 102 ? 4.605 -6.861 -13.641 1.00 81.81 102 ARG A CA 1
ATOM 832 C C . ARG A 1 102 ? 4.996 -6.747 -15.112 1.00 81.81 102 ARG A C 1
ATOM 834 O O . ARG A 1 102 ? 5.208 -7.767 -15.766 1.00 81.81 102 ARG A O 1
ATOM 841 N N . VAL A 1 103 ? 5.112 -5.521 -15.621 1.00 86.56 103 VAL A N 1
ATOM 842 C CA . VAL A 1 103 ? 5.515 -5.271 -17.008 1.00 86.56 103 VAL A CA 1
ATOM 843 C C . VAL A 1 103 ? 6.988 -5.629 -17.225 1.00 86.56 103 VAL A C 1
ATOM 845 O O . VAL A 1 103 ? 7.296 -6.249 -18.243 1.00 86.56 103 VAL A O 1
ATOM 848 N N . ARG A 1 104 ? 7.874 -5.338 -16.257 1.00 90.75 104 ARG A N 1
ATOM 849 C CA . ARG A 1 104 ? 9.292 -5.755 -16.289 1.00 90.75 104 ARG A CA 1
ATOM 850 C C . ARG A 1 104 ? 9.455 -7.269 -16.359 1.00 90.75 104 ARG A C 1
ATOM 852 O O . ARG A 1 104 ? 10.153 -7.773 -17.235 1.00 90.75 104 ARG A O 1
ATOM 859 N N . GLU A 1 105 ? 8.770 -8.000 -15.484 1.00 88.38 105 GLU A N 1
ATOM 860 C CA . GLU A 1 105 ? 8.814 -9.467 -15.475 1.00 88.38 105 GLU A CA 1
ATOM 861 C C . GLU A 1 105 ? 8.172 -10.076 -16.733 1.00 88.38 105 GLU A C 1
ATOM 863 O O . GLU A 1 105 ? 8.597 -11.127 -17.217 1.00 88.38 105 GLU A O 1
ATOM 868 N N . GLY A 1 106 ? 7.162 -9.413 -17.306 1.00 88.69 106 GLY A N 1
ATOM 869 C CA . GLY A 1 106 ? 6.618 -9.752 -18.622 1.00 88.69 106 GLY A CA 1
ATOM 870 C C . GLY A 1 106 ? 7.663 -9.615 -19.731 1.00 88.69 106 GLY A C 1
ATOM 871 O O . GLY A 1 106 ? 7.900 -10.576 -20.462 1.00 88.69 106 GLY A O 1
ATOM 872 N N . PHE A 1 107 ? 8.345 -8.469 -19.794 1.00 93.12 107 PHE A N 1
ATOM 873 C CA . PHE A 1 107 ? 9.396 -8.199 -20.775 1.00 93.12 107 PHE A CA 1
ATOM 874 C C . PHE A 1 107 ? 10.560 -9.182 -20.647 1.00 93.12 107 PHE A C 1
ATOM 876 O O . PHE A 1 107 ? 10.985 -9.758 -21.642 1.00 93.12 107 PHE A O 1
ATOM 883 N N . LYS A 1 108 ? 11.036 -9.438 -19.423 1.00 92.50 108 LYS A N 1
ATOM 884 C CA . LYS A 1 108 ? 12.129 -10.383 -19.160 1.00 92.50 108 LYS A CA 1
ATOM 885 C C . LYS A 1 108 ? 11.804 -11.789 -19.665 1.00 92.50 108 LYS A C 1
ATOM 887 O O . LYS A 1 108 ? 12.632 -12.405 -20.332 1.00 92.50 108 LYS A O 1
ATOM 892 N N . ARG A 1 109 ? 10.594 -12.287 -19.382 1.00 93.25 109 ARG A N 1
ATOM 893 C CA . ARG A 1 109 ? 10.137 -13.600 -19.866 1.00 93.25 109 ARG A CA 1
ATOM 894 C C . ARG A 1 109 ? 9.997 -13.638 -21.383 1.00 93.25 109 ARG A C 1
ATOM 896 O O . ARG A 1 109 ? 10.425 -14.607 -21.995 1.00 93.25 109 ARG A O 1
ATOM 903 N N . TRP A 1 110 ? 9.425 -12.593 -21.975 1.00 94.69 110 TRP A N 1
ATOM 904 C CA . TRP A 1 110 ? 9.240 -12.496 -23.422 1.00 94.69 110 TRP A CA 1
ATOM 905 C C . TRP A 1 110 ? 10.572 -12.373 -24.183 1.00 94.69 110 TRP A C 1
ATOM 907 O O . TRP A 1 110 ? 10.755 -12.988 -25.232 1.00 94.69 110 TRP A O 1
ATOM 917 N N . ALA A 1 111 ? 11.531 -11.611 -23.651 1.00 94.06 111 ALA A N 1
ATOM 918 C CA . ALA A 1 111 ? 12.826 -11.393 -24.287 1.00 94.06 111 ALA A CA 1
ATOM 919 C C . ALA A 1 111 ? 13.696 -12.661 -24.278 1.00 94.06 111 ALA A C 1
ATOM 921 O O . ALA A 1 111 ? 14.508 -12.846 -25.191 1.00 94.06 111 ALA A O 1
ATOM 922 N N . GLY A 1 112 ? 13.520 -13.528 -23.272 1.00 94.75 112 GLY A N 1
ATOM 923 C CA . GLY A 1 112 ? 14.257 -14.782 -23.132 1.00 94.75 112 GLY A CA 1
ATOM 924 C C . GLY A 1 112 ? 15.767 -14.543 -23.130 1.00 94.75 112 GLY A C 1
ATOM 925 O O . GLY A 1 112 ? 16.268 -13.654 -22.439 1.00 94.75 112 GLY A O 1
ATOM 926 N N . ASP A 1 113 ? 16.492 -15.280 -23.967 1.00 96.12 113 ASP A N 1
ATOM 927 C CA . ASP A 1 113 ? 17.956 -15.195 -24.061 1.00 96.12 113 ASP A CA 1
ATOM 928 C C . ASP A 1 113 ? 18.459 -13.816 -24.528 1.00 96.12 113 ASP A C 1
ATOM 930 O O . ASP A 1 113 ? 19.582 -13.412 -24.215 1.00 96.12 113 ASP A O 1
ATOM 934 N N . ARG A 1 114 ? 17.615 -13.037 -25.225 1.00 95.62 114 ARG A N 1
ATOM 935 C CA . ARG A 1 114 ? 17.953 -11.677 -25.687 1.00 95.62 114 ARG A CA 1
ATOM 936 C C . ARG A 1 114 ? 18.049 -10.679 -24.528 1.00 95.62 114 ARG A C 1
ATOM 938 O O . ARG A 1 114 ? 18.707 -9.645 -24.663 1.00 95.62 114 ARG A O 1
ATOM 945 N N . PHE A 1 115 ? 17.441 -10.989 -23.378 1.00 94.94 115 PHE A N 1
ATOM 946 C CA . PHE A 1 115 ? 17.410 -10.096 -22.221 1.00 94.94 115 PHE A CA 1
ATOM 947 C C . PHE A 1 115 ? 18.811 -9.771 -21.694 1.00 94.94 115 PHE A C 1
ATOM 949 O O . PHE A 1 115 ? 19.076 -8.625 -21.349 1.00 94.94 115 PHE A O 1
ATOM 956 N N . ALA A 1 116 ? 19.732 -10.739 -21.667 1.00 93.56 116 ALA A N 1
ATOM 957 C CA . ALA A 1 116 ? 21.081 -10.516 -21.141 1.00 93.56 116 ALA A CA 1
ATOM 958 C C . ALA A 1 116 ? 21.853 -9.453 -21.946 1.00 93.56 116 ALA A C 1
ATOM 960 O O . ALA A 1 116 ? 22.495 -8.570 -21.370 1.00 93.56 116 ALA A O 1
ATOM 961 N N . ALA A 1 117 ? 21.752 -9.503 -23.279 1.00 92.31 117 ALA A N 1
ATOM 962 C CA . ALA A 1 117 ? 22.390 -8.532 -24.166 1.00 92.31 117 ALA A CA 1
ATOM 963 C C . ALA A 1 117 ? 21.768 -7.137 -24.015 1.00 92.31 117 ALA A C 1
ATOM 965 O O . ALA A 1 117 ? 22.493 -6.147 -23.878 1.00 92.31 117 ALA A O 1
ATOM 966 N N . TRP A 1 118 ? 20.434 -7.073 -23.974 1.00 95.62 118 TRP A N 1
ATOM 967 C CA . TRP A 1 118 ? 19.697 -5.838 -23.722 1.00 95.62 118 TRP A CA 1
ATOM 968 C C . TRP A 1 118 ? 20.077 -5.212 -22.380 1.00 95.62 118 TRP A C 1
ATOM 970 O O . TRP A 1 118 ? 20.444 -4.042 -22.322 1.00 95.62 118 TRP A O 1
ATOM 980 N N . HIS A 1 119 ? 20.084 -6.012 -21.314 1.00 94.75 119 HIS A N 1
ATOM 981 C CA . HIS A 1 119 ? 20.397 -5.566 -19.963 1.00 94.75 119 HIS A CA 1
ATOM 982 C C . HIS A 1 119 ? 21.813 -4.978 -19.888 1.00 94.75 119 HIS A C 1
ATOM 984 O O . HIS A 1 119 ? 22.031 -3.927 -19.285 1.00 94.75 119 HIS A O 1
ATOM 990 N N . ALA A 1 120 ? 22.798 -5.628 -20.517 1.00 94.31 120 ALA A N 1
ATOM 991 C CA . ALA A 1 120 ? 24.163 -5.114 -20.573 1.00 94.31 120 ALA A CA 1
ATOM 992 C C . ALA A 1 120 ? 24.258 -3.781 -21.341 1.00 94.31 120 ALA A C 1
ATOM 994 O O . ALA A 1 120 ? 25.041 -2.911 -20.959 1.00 94.31 120 ALA A O 1
ATOM 995 N N . ALA A 1 121 ? 23.479 -3.612 -22.414 1.00 93.94 121 ALA A N 1
ATOM 996 C CA . ALA A 1 121 ? 23.416 -2.362 -23.168 1.00 93.94 121 ALA A CA 1
ATOM 997 C C . ALA A 1 121 ? 22.739 -1.238 -22.369 1.00 93.94 121 ALA A C 1
ATOM 999 O O . ALA A 1 121 ? 23.296 -0.143 -22.287 1.00 93.94 121 ALA A O 1
ATOM 1000 N N . ALA A 1 122 ? 21.612 -1.529 -21.718 1.00 94.56 122 ALA A N 1
ATOM 1001 C CA . ALA A 1 122 ? 20.896 -0.587 -20.863 1.00 94.56 122 ALA A CA 1
ATOM 1002 C C . ALA A 1 122 ? 21.781 -0.111 -19.703 1.00 94.56 122 ALA A C 1
ATOM 1004 O O . ALA A 1 122 ? 21.930 1.089 -19.493 1.00 94.56 122 ALA A O 1
ATOM 1005 N N . LEU A 1 123 ? 22.480 -1.032 -19.028 1.00 94.62 123 LEU A N 1
ATOM 1006 C CA . LEU A 1 123 ? 23.409 -0.687 -17.949 1.00 94.62 123 LEU A CA 1
ATOM 1007 C C . LEU A 1 123 ? 24.542 0.238 -18.420 1.00 94.62 123 LEU A C 1
ATOM 1009 O O . LEU A 1 123 ? 24.932 1.147 -17.691 1.00 94.62 123 LEU A O 1
ATOM 1013 N N . ARG A 1 124 ? 25.086 0.027 -19.627 1.00 94.69 124 ARG A N 1
ATOM 1014 C CA . ARG A 1 124 ? 26.098 0.937 -20.191 1.00 94.69 124 ARG A CA 1
ATOM 1015 C C . ARG A 1 124 ? 25.522 2.329 -20.431 1.00 94.69 124 ARG A C 1
ATOM 1017 O O . ARG A 1 124 ? 26.148 3.297 -20.018 1.00 94.69 124 ARG A O 1
ATOM 1024 N N . ALA A 1 125 ? 24.340 2.416 -21.043 1.00 93.50 125 ALA A N 1
ATOM 1025 C CA . ALA A 1 125 ? 23.673 3.691 -21.295 1.00 93.50 125 ALA A CA 1
ATOM 1026 C C . ALA A 1 125 ? 23.411 4.460 -19.992 1.00 93.50 125 ALA A C 1
ATOM 1028 O O . ALA A 1 125 ? 23.760 5.632 -19.881 1.00 93.50 125 ALA A O 1
ATOM 1029 N N . VAL A 1 126 ? 22.894 3.774 -18.972 1.00 93.25 126 VAL A N 1
ATOM 1030 C CA . VAL A 1 126 ? 22.625 4.357 -17.653 1.00 93.25 126 VAL A CA 1
ATOM 1031 C C . VAL A 1 126 ? 23.904 4.841 -16.964 1.00 93.25 126 VAL A C 1
ATOM 1033 O O . VAL A 1 126 ? 23.913 5.921 -16.379 1.00 93.25 126 VAL A O 1
ATOM 1036 N N . LYS A 1 127 ? 25.011 4.093 -17.064 1.00 93.25 127 LYS A N 1
ATOM 1037 C CA . LYS A 1 127 ? 26.311 4.535 -16.531 1.00 93.25 127 LYS A CA 1
ATOM 1038 C C . LYS A 1 127 ? 26.822 5.799 -17.218 1.00 93.25 127 LYS A C 1
ATOM 1040 O O . LYS A 1 127 ? 27.371 6.657 -16.542 1.00 93.25 127 LYS A O 1
ATOM 1045 N N . THR A 1 128 ? 26.617 5.940 -18.527 1.00 93.75 128 THR A N 1
ATOM 1046 C CA . THR A 1 128 ? 26.935 7.189 -19.239 1.00 93.75 128 THR A CA 1
ATOM 1047 C C . THR A 1 128 ? 26.042 8.341 -18.775 1.00 93.75 128 THR A C 1
ATOM 1049 O O . THR A 1 128 ? 26.520 9.457 -18.612 1.00 93.75 128 THR A O 1
ATOM 1052 N N . MET A 1 129 ? 24.760 8.079 -18.501 1.00 91.94 129 MET A N 1
ATOM 1053 C CA . MET A 1 129 ? 23.835 9.096 -17.985 1.00 91.94 129 MET A CA 1
ATOM 1054 C C . MET A 1 129 ? 24.159 9.546 -16.558 1.00 91.94 129 MET A C 1
ATOM 1056 O O . MET A 1 129 ? 23.783 10.658 -16.201 1.00 91.94 129 MET A O 1
ATOM 1060 N N . GLN A 1 130 ? 24.862 8.732 -15.761 1.00 90.00 130 GLN A N 1
ATOM 1061 C CA . GLN A 1 130 ? 25.165 9.017 -14.354 1.00 90.00 130 GLN A CA 1
ATOM 1062 C C . GLN A 1 130 ? 25.894 10.354 -14.141 1.00 90.00 130 GLN A C 1
ATOM 1064 O O . GLN A 1 130 ? 25.732 10.983 -13.098 1.00 90.00 130 GLN A O 1
ATOM 1069 N N . GLU A 1 131 ? 26.667 10.807 -15.130 1.00 87.75 131 GLU A N 1
ATOM 1070 C CA . GLU A 1 131 ? 27.349 12.106 -15.092 1.00 87.75 131 GLU A CA 1
ATOM 1071 C C . GLU A 1 131 ? 26.362 13.285 -15.099 1.00 87.75 131 GLU A C 1
ATOM 1073 O O . GLU A 1 131 ? 26.619 14.316 -14.483 1.00 87.75 131 GLU A O 1
ATOM 1078 N N . THR A 1 132 ? 25.219 13.123 -15.770 1.00 91.62 132 THR A N 1
ATOM 1079 C CA . THR A 1 132 ? 24.159 14.139 -15.882 1.00 91.62 132 THR A CA 1
ATOM 1080 C C . THR A 1 132 ? 22.974 13.900 -14.949 1.00 91.62 132 THR A C 1
ATOM 1082 O O . THR A 1 132 ? 22.290 14.846 -14.569 1.00 91.62 132 THR A O 1
ATOM 1085 N N . ASP A 1 133 ? 22.735 12.646 -14.573 1.00 90.69 133 ASP A N 1
ATOM 1086 C CA . ASP A 1 133 ? 21.675 12.208 -13.672 1.00 90.69 133 ASP A CA 1
ATOM 1087 C C . ASP A 1 133 ? 22.245 11.166 -12.696 1.00 90.69 133 ASP A C 1
ATOM 1089 O O . ASP A 1 133 ? 22.213 9.959 -12.968 1.00 90.69 133 ASP A O 1
ATOM 1093 N N . PRO A 1 134 ? 22.757 11.611 -11.534 1.00 87.69 134 PRO A N 1
ATOM 1094 C CA . PRO A 1 134 ? 23.302 10.720 -10.514 1.00 87.69 134 PRO A CA 1
ATOM 1095 C C . PRO A 1 134 ? 22.308 9.654 -10.019 1.00 87.69 134 PRO A C 1
ATOM 1097 O O . PRO A 1 134 ? 22.731 8.638 -9.464 1.00 87.69 134 PRO A O 1
ATOM 1100 N N . GLY A 1 135 ? 20.999 9.860 -10.217 1.00 87.56 135 GLY A N 1
ATOM 1101 C CA . GLY A 1 135 ? 19.939 8.932 -9.830 1.00 87.56 135 GLY A CA 1
ATOM 1102 C C . GLY A 1 135 ? 19.656 7.826 -10.852 1.00 87.56 135 GLY A C 1
ATOM 1103 O O . GLY A 1 135 ? 19.026 6.830 -10.493 1.00 87.56 135 GLY A O 1
ATOM 1104 N N . ALA A 1 136 ? 20.134 7.936 -12.096 1.00 89.44 136 ALA A N 1
ATOM 1105 C CA . ALA A 1 136 ? 19.797 6.988 -13.162 1.00 89.44 136 ALA A CA 1
ATOM 1106 C C . ALA A 1 136 ? 20.257 5.556 -12.846 1.00 89.44 136 ALA A C 1
ATOM 1108 O O . ALA A 1 136 ? 19.471 4.608 -12.926 1.00 89.44 136 ALA A O 1
ATOM 1109 N N . LEU A 1 137 ? 21.515 5.395 -12.413 1.00 90.19 137 LEU A N 1
ATOM 1110 C CA . LEU A 1 137 ? 22.051 4.086 -12.021 1.00 90.19 137 LEU A CA 1
ATOM 1111 C C . LEU A 1 137 ? 21.302 3.509 -10.820 1.00 90.19 137 LEU A C 1
ATOM 1113 O O . LEU A 1 137 ? 20.966 2.328 -10.814 1.00 90.19 137 LEU A O 1
ATOM 1117 N N . HIS A 1 138 ? 20.973 4.363 -9.853 1.00 86.00 138 HIS A N 1
ATOM 1118 C CA . HIS A 1 138 ? 20.222 3.988 -8.661 1.00 86.00 138 HIS A CA 1
ATOM 1119 C C . HIS A 1 138 ? 18.824 3.448 -9.004 1.00 86.00 138 HIS A C 1
ATOM 1121 O O . HIS A 1 138 ? 18.416 2.401 -8.497 1.00 86.00 138 HIS A O 1
ATOM 1127 N N . MET A 1 139 ? 18.100 4.126 -9.900 1.00 85.88 139 MET A N 1
ATOM 1128 C CA . MET A 1 139 ? 16.784 3.682 -10.368 1.00 85.88 139 MET A CA 1
ATOM 1129 C C . MET A 1 139 ? 16.875 2.379 -11.168 1.00 85.88 139 MET A C 1
ATOM 1131 O O . MET A 1 139 ? 16.108 1.451 -10.911 1.00 85.88 139 MET A O 1
ATOM 1135 N N . PHE A 1 140 ? 17.843 2.269 -12.082 1.00 91.44 140 PHE A N 1
ATOM 1136 C CA . PHE A 1 140 ? 18.039 1.064 -12.889 1.00 91.44 140 PHE A CA 1
ATOM 1137 C C . PHE A 1 140 ? 18.373 -0.164 -12.034 1.00 91.44 140 PHE A C 1
ATOM 1139 O O . PHE A 1 140 ? 17.760 -1.221 -12.193 1.00 91.44 140 PHE A O 1
ATOM 1146 N N . GLU A 1 141 ? 19.314 -0.028 -11.095 1.00 88.81 141 GLU A N 1
ATOM 1147 C CA . GLU A 1 141 ? 19.660 -1.108 -10.169 1.00 88.81 141 GLU A CA 1
ATOM 1148 C C . GLU A 1 141 ? 18.453 -1.532 -9.340 1.00 88.81 141 GLU A C 1
ATOM 1150 O O . GLU A 1 141 ? 18.175 -2.721 -9.173 1.00 88.81 141 GLU A O 1
ATOM 1155 N N . GLY A 1 142 ? 17.685 -0.546 -8.888 1.00 85.06 142 GLY A N 1
ATOM 1156 C CA . GLY A 1 142 ? 16.419 -0.781 -8.241 1.00 85.06 142 GLY A CA 1
ATOM 1157 C C . GLY A 1 142 ? 15.449 -1.601 -9.098 1.00 85.06 142 GLY A C 1
ATOM 1158 O O . GLY A 1 142 ? 14.839 -2.538 -8.589 1.00 85.06 142 GLY A O 1
ATOM 1159 N N . ASP A 1 143 ? 15.242 -1.252 -10.356 1.00 87.06 143 ASP A N 1
ATOM 1160 C CA . ASP A 1 143 ? 14.203 -1.881 -11.170 1.00 87.06 143 ASP A CA 1
ATOM 1161 C C . ASP A 1 143 ? 14.555 -3.311 -11.602 1.00 87.06 143 ASP A C 1
ATOM 1163 O O . ASP A 1 143 ? 13.664 -4.168 -11.644 1.00 87.06 143 ASP A O 1
ATOM 1167 N N . TRP A 1 144 ? 15.836 -3.587 -11.872 1.00 88.44 144 TRP A N 1
ATOM 1168 C CA . TRP A 1 144 ? 16.273 -4.819 -12.547 1.00 88.44 144 TRP A CA 1
ATOM 1169 C C . TRP A 1 144 ? 17.101 -5.779 -11.691 1.00 88.44 144 TRP A C 1
ATOM 1171 O O . TRP A 1 144 ? 17.242 -6.947 -12.062 1.00 88.44 144 TRP A O 1
ATOM 1181 N N . TYR A 1 145 ? 17.595 -5.341 -10.528 1.00 84.56 145 TYR A N 1
ATOM 1182 C CA . TYR A 1 145 ? 18.356 -6.178 -9.599 1.00 84.56 145 TYR A CA 1
ATOM 1183 C C . TYR A 1 145 ? 17.634 -6.316 -8.254 1.00 84.56 145 TYR A C 1
ATOM 1185 O O . TYR A 1 145 ? 17.985 -5.648 -7.279 1.00 84.56 145 TYR A O 1
ATOM 1193 N N . PRO A 1 146 ? 16.657 -7.233 -8.144 1.00 68.12 146 PRO A N 1
ATOM 1194 C CA . PRO A 1 146 ? 15.905 -7.444 -6.907 1.00 68.12 146 PRO A CA 1
ATOM 1195 C C . PRO A 1 146 ? 16.748 -7.985 -5.735 1.00 68.12 146 PRO A C 1
ATOM 1197 O O . PRO A 1 146 ? 16.255 -8.016 -4.616 1.00 68.12 146 PRO A O 1
ATOM 1200 N N . GLY A 1 147 ? 18.004 -8.390 -5.960 1.00 74.69 147 GLY A N 1
ATOM 1201 C CA . GLY A 1 147 ? 18.977 -8.718 -4.904 1.00 74.69 147 GLY A CA 1
ATOM 1202 C C . GLY A 1 147 ? 20.083 -7.671 -4.719 1.00 74.69 147 GLY A C 1
ATOM 1203 O O . GLY A 1 147 ? 21.040 -7.908 -3.991 1.00 74.69 147 GLY A O 1
ATOM 1204 N N . GLY A 1 148 ? 20.007 -6.539 -5.423 1.00 79.06 148 GLY A N 1
ATOM 1205 C CA . GLY A 1 148 ? 20.978 -5.457 -5.294 1.00 79.06 148 GLY A CA 1
ATOM 1206 C C . GLY A 1 148 ? 20.816 -4.690 -3.982 1.00 79.06 148 GLY A C 1
ATOM 1207 O O . GLY A 1 148 ? 19.787 -4.784 -3.306 1.00 79.06 148 GLY A O 1
ATOM 1208 N N . VAL A 1 149 ? 21.810 -3.861 -3.650 1.00 77.56 149 VAL A N 1
ATOM 1209 C CA . VAL A 1 149 ? 21.799 -3.002 -2.448 1.00 77.56 149 VAL A CA 1
ATOM 1210 C C . VAL A 1 149 ? 20.511 -2.175 -2.371 1.00 77.56 149 VAL A C 1
ATOM 1212 O O . VAL A 1 149 ? 19.946 -2.008 -1.298 1.00 77.56 149 VAL A O 1
ATOM 1215 N N . MET A 1 150 ? 19.981 -1.734 -3.514 1.00 75.69 150 MET A N 1
ATOM 1216 C CA . MET A 1 150 ? 18.753 -0.937 -3.578 1.00 75.69 150 MET A CA 1
ATOM 1217 C C . MET A 1 150 ? 17.476 -1.725 -3.334 1.00 75.69 150 MET A C 1
ATOM 1219 O O . MET A 1 150 ? 16.531 -1.201 -2.747 1.00 75.69 150 MET A O 1
ATOM 1223 N N . ALA A 1 151 ? 17.426 -2.987 -3.750 1.00 74.25 151 ALA A N 1
ATOM 1224 C CA . ALA A 1 151 ? 16.309 -3.835 -3.381 1.00 74.25 151 ALA A CA 1
ATOM 1225 C C . ALA A 1 151 ? 16.307 -4.090 -1.870 1.00 74.25 151 ALA A C 1
ATOM 1227 O O . ALA A 1 151 ? 15.257 -3.958 -1.246 1.00 74.25 151 ALA A O 1
ATOM 1228 N N . HIS A 1 152 ? 17.485 -4.318 -1.281 1.00 74.69 152 HIS A N 1
ATOM 1229 C CA . HIS A 1 152 ? 17.646 -4.386 0.170 1.00 74.69 152 HIS A CA 1
ATOM 1230 C C . HIS A 1 152 ? 17.258 -3.078 0.868 1.00 74.69 152 HIS A C 1
ATOM 1232 O O . HIS A 1 152 ? 16.539 -3.122 1.860 1.00 74.69 152 HIS A O 1
ATOM 1238 N N . ASP A 1 153 ? 17.664 -1.916 0.354 1.00 77.25 153 ASP A N 1
ATOM 1239 C CA . ASP A 1 153 ? 17.300 -0.626 0.945 1.00 77.25 153 ASP A CA 1
ATOM 1240 C C . ASP A 1 153 ? 15.803 -0.329 0.816 1.00 77.25 153 ASP A C 1
ATOM 1242 O O . ASP A 1 153 ? 15.207 0.185 1.759 1.00 77.25 153 ASP A O 1
ATOM 1246 N N . ARG A 1 154 ? 15.152 -0.685 -0.299 1.00 77.94 154 ARG A N 1
ATOM 1247 C CA . ARG A 1 154 ? 13.688 -0.586 -0.415 1.00 77.94 154 ARG A CA 1
ATOM 1248 C C . ARG A 1 154 ? 12.973 -1.524 0.541 1.00 77.94 154 ARG A C 1
ATOM 1250 O O . ARG A 1 154 ? 11.993 -1.103 1.142 1.00 77.94 154 ARG A O 1
ATOM 1257 N N . MET A 1 155 ? 13.447 -2.763 0.683 1.00 78.19 155 MET A N 1
ATOM 1258 C CA . MET A 1 155 ? 12.911 -3.696 1.674 1.00 78.19 155 MET A CA 1
ATOM 1259 C C . MET A 1 155 ? 13.070 -3.123 3.080 1.00 78.19 155 MET A C 1
ATOM 1261 O O . MET A 1 155 ? 12.078 -3.020 3.785 1.00 78.19 155 MET A O 1
ATOM 1265 N N . ARG A 1 156 ? 14.257 -2.617 3.436 1.00 81.81 156 ARG A N 1
ATOM 1266 C CA . ARG A 1 156 ? 14.511 -1.982 4.735 1.00 81.81 156 ARG A CA 1
ATOM 1267 C C . ARG A 1 156 ? 13.621 -0.760 4.967 1.00 81.81 156 ARG A C 1
ATOM 1269 O O . ARG A 1 156 ? 13.071 -0.614 6.048 1.00 81.81 156 ARG A O 1
ATOM 1276 N N . ARG A 1 157 ? 13.466 0.126 3.974 1.00 80.81 157 ARG A N 1
ATOM 1277 C CA . ARG A 1 157 ? 12.573 1.298 4.070 1.00 80.81 157 ARG A CA 1
ATOM 1278 C C . ARG A 1 157 ? 11.119 0.880 4.224 1.00 80.81 157 ARG A C 1
ATOM 1280 O O . ARG A 1 157 ? 10.400 1.499 4.994 1.00 80.81 157 ARG A O 1
ATOM 1287 N N . ARG A 1 158 ? 10.698 -0.155 3.501 1.00 80.06 158 ARG A N 1
ATOM 1288 C CA . ARG A 1 158 ? 9.356 -0.717 3.615 1.00 80.06 158 ARG A CA 1
ATOM 1289 C C . ARG A 1 158 ? 9.131 -1.326 4.997 1.00 80.06 158 ARG A C 1
ATOM 1291 O O . ARG A 1 158 ? 8.123 -1.017 5.602 1.00 80.06 158 ARG A O 1
ATOM 1298 N N . GLU A 1 159 ? 10.060 -2.131 5.500 1.00 83.50 159 GLU A N 1
ATOM 1299 C CA . GLU A 1 159 ? 10.003 -2.716 6.846 1.00 83.50 159 GLU A CA 1
ATOM 1300 C C . GLU A 1 159 ? 9.973 -1.629 7.926 1.00 83.50 159 GLU A C 1
ATOM 1302 O O . GLU A 1 159 ? 9.140 -1.686 8.823 1.00 83.50 159 GLU A O 1
ATOM 1307 N N . ALA A 1 160 ? 10.827 -0.606 7.810 1.00 82.25 160 ALA A N 1
ATOM 1308 C CA . ALA A 1 160 ? 10.829 0.538 8.719 1.00 82.25 160 ALA A CA 1
ATOM 1309 C C . ALA A 1 160 ? 9.496 1.299 8.674 1.00 82.25 160 ALA A C 1
ATOM 1311 O O . ALA A 1 160 ? 8.937 1.615 9.715 1.00 82.25 160 ALA A O 1
ATOM 1312 N N . PHE A 1 161 ? 8.952 1.534 7.479 1.00 81.81 161 PHE A N 1
ATOM 1313 C CA . PHE A 1 161 ? 7.647 2.168 7.317 1.00 81.81 161 PHE A CA 1
ATOM 1314 C C . PHE A 1 161 ? 6.501 1.314 7.879 1.00 81.81 161 PHE A C 1
ATOM 1316 O O . PHE A 1 161 ? 5.616 1.843 8.543 1.00 81.81 161 PHE A O 1
ATOM 1323 N N . GLU A 1 162 ? 6.502 0.002 7.629 1.00 81.94 162 GLU A N 1
ATOM 1324 C CA . GLU A 1 162 ? 5.511 -0.932 8.177 1.00 81.94 162 GLU A CA 1
ATOM 1325 C C . GLU A 1 162 ? 5.575 -0.951 9.715 1.00 81.94 162 GLU A C 1
ATOM 1327 O O . GLU A 1 162 ? 4.532 -0.958 10.374 1.00 81.94 162 GLU A O 1
ATOM 1332 N N . GLU A 1 163 ? 6.778 -0.883 10.291 1.00 84.81 163 GLU A N 1
ATOM 1333 C CA . GLU A 1 163 ? 6.988 -0.771 11.735 1.00 84.81 163 GLU A CA 1
ATOM 1334 C C . GLU A 1 163 ? 6.498 0.571 12.293 1.00 84.81 163 GLU A C 1
ATOM 1336 O O . GLU A 1 163 ? 5.732 0.589 13.258 1.00 84.81 163 GLU A O 1
ATOM 1341 N N . ASP A 1 164 ? 6.858 1.690 11.663 1.00 80.75 164 ASP A N 1
ATOM 1342 C CA . ASP A 1 164 ? 6.391 3.024 12.054 1.00 80.75 164 ASP A CA 1
ATOM 1343 C C . ASP A 1 164 ? 4.861 3.114 11.991 1.00 80.75 164 ASP A C 1
ATOM 1345 O O . ASP A 1 164 ? 4.214 3.622 12.911 1.00 80.75 164 ASP A O 1
ATOM 1349 N N . LEU A 1 165 ? 4.253 2.567 10.934 1.00 81.38 165 LEU A N 1
ATOM 1350 C CA . LEU A 1 165 ? 2.804 2.528 10.764 1.00 81.38 165 LEU A CA 1
ATOM 1351 C C . LEU A 1 165 ? 2.134 1.660 11.833 1.00 81.38 165 LEU A C 1
ATOM 1353 O O . LEU A 1 165 ? 1.057 2.015 12.320 1.00 81.38 165 LEU A O 1
ATOM 1357 N N . ARG A 1 166 ? 2.759 0.546 12.225 1.00 82.00 166 ARG A N 1
ATOM 1358 C CA . ARG A 1 166 ? 2.291 -0.305 13.324 1.00 82.00 166 ARG A CA 1
ATOM 1359 C C . ARG A 1 166 ? 2.325 0.448 14.652 1.00 82.00 166 ARG A C 1
ATOM 1361 O O . ARG A 1 166 ? 1.294 0.520 15.318 1.00 82.00 166 ARG A O 1
ATOM 1368 N N . ILE A 1 167 ? 3.451 1.079 14.990 1.00 83.31 167 ILE A N 1
ATOM 1369 C CA . ILE A 1 167 ? 3.607 1.899 16.204 1.00 83.31 167 ILE A CA 1
ATOM 1370 C C . ILE A 1 167 ? 2.573 3.031 16.229 1.00 83.31 167 ILE A C 1
ATOM 1372 O O . ILE A 1 167 ? 1.915 3.278 17.245 1.00 83.31 167 ILE A O 1
ATOM 1376 N N . TYR A 1 168 ? 2.396 3.714 15.100 1.00 82.06 168 TYR A N 1
ATOM 1377 C CA . TYR A 1 168 ? 1.425 4.790 14.954 1.00 82.06 168 TYR A CA 1
ATOM 1378 C C . TYR A 1 168 ? -0.016 4.288 15.118 1.00 82.06 168 TYR A C 1
ATOM 1380 O O . TYR A 1 168 ? -0.796 4.886 15.859 1.00 82.06 168 TYR A O 1
ATOM 1388 N N . THR A 1 169 ? -0.356 3.154 14.500 1.00 80.81 169 THR A N 1
ATOM 1389 C CA . THR A 1 169 ? -1.667 2.500 14.631 1.00 80.81 169 THR A CA 1
ATOM 1390 C C . THR A 1 169 ? -1.951 2.117 16.079 1.00 80.81 169 THR A C 1
ATOM 1392 O O . THR A 1 169 ? -3.031 2.412 16.587 1.00 80.81 169 THR A O 1
ATOM 1395 N N . GLU A 1 170 ? -0.988 1.503 16.769 1.00 81.31 170 GLU A N 1
ATOM 1396 C CA . GLU A 1 170 ? -1.110 1.152 18.185 1.00 81.31 170 GLU A CA 1
ATOM 1397 C C . GLU A 1 170 ? -1.328 2.400 19.046 1.00 81.31 170 GLU A C 1
ATOM 1399 O O . GLU A 1 170 ? -2.229 2.418 19.886 1.00 81.31 170 GLU A O 1
ATOM 1404 N N . THR A 1 171 ? -0.563 3.465 18.794 1.00 81.25 171 THR A N 1
ATOM 1405 C CA . THR A 1 171 ? -0.670 4.738 19.519 1.00 81.25 171 THR A CA 1
ATOM 1406 C C . THR A 1 171 ? -2.050 5.361 19.340 1.00 81.25 171 THR A C 1
ATOM 1408 O O . THR A 1 171 ? -2.731 5.626 20.327 1.00 81.25 171 THR A O 1
ATOM 1411 N N . ILE A 1 172 ? -2.506 5.517 18.095 1.00 78.19 172 ILE A N 1
ATOM 1412 C CA . ILE A 1 172 ? -3.825 6.084 17.797 1.00 78.19 172 ILE A CA 1
ATOM 1413 C C . ILE A 1 172 ? -4.942 5.200 18.331 1.00 78.19 172 ILE A C 1
ATOM 1415 O O . ILE A 1 172 ? -5.932 5.712 18.844 1.00 78.19 172 ILE A O 1
ATOM 1419 N N . SER A 1 173 ? -4.800 3.876 18.260 1.00 80.25 173 SER A N 1
ATOM 1420 C CA . SER A 1 173 ? -5.847 2.964 18.721 1.00 80.25 173 SER A CA 1
ATOM 1421 C C . SER A 1 173 ? -6.191 3.148 20.199 1.00 80.25 173 SER A C 1
ATOM 1423 O O . SER A 1 173 ? -7.307 2.815 20.592 1.00 80.25 173 SER A O 1
ATOM 1425 N N . ARG A 1 174 ? -5.259 3.643 21.027 1.00 80.31 174 ARG A N 1
ATOM 1426 C CA . ARG A 1 174 ? -5.505 3.933 22.451 1.00 80.31 174 ARG A CA 1
ATOM 1427 C C . ARG A 1 174 ? -6.443 5.121 22.633 1.00 80.31 174 ARG A C 1
ATOM 1429 O O . ARG A 1 174 ? -7.278 5.094 23.531 1.00 80.31 174 ARG A O 1
ATOM 1436 N N . ASP A 1 175 ? -6.328 6.109 21.753 1.00 77.31 175 ASP A N 1
ATOM 1437 C CA . ASP A 1 175 ? -7.136 7.327 21.781 1.00 77.31 175 ASP A CA 1
ATOM 1438 C C . ASP A 1 175 ? -8.451 7.160 21.001 1.00 77.31 175 ASP A C 1
ATOM 1440 O O . ASP A 1 175 ? -9.445 7.831 21.290 1.00 77.31 175 ASP A O 1
ATOM 1444 N N . VAL A 1 176 ? -8.495 6.230 20.039 1.00 79.62 176 VAL A N 1
ATOM 1445 C CA . VAL A 1 176 ? -9.715 5.888 19.303 1.00 79.62 176 VAL A CA 1
ATOM 1446 C C . VAL A 1 176 ? -10.697 5.179 20.229 1.00 79.62 176 VAL A C 1
ATOM 1448 O O . VAL A 1 176 ? -10.533 4.013 20.601 1.00 79.62 176 VAL A O 1
ATOM 1451 N N . ARG A 1 177 ? -11.778 5.890 20.549 1.00 80.62 177 ARG A N 1
ATOM 1452 C CA . ARG A 1 177 ? -12.996 5.307 21.104 1.00 80.62 177 ARG A CA 1
ATOM 1453 C C . ARG A 1 177 ? -13.841 4.774 19.957 1.00 80.62 177 ARG A C 1
ATOM 1455 O O . ARG A 1 177 ? -14.386 5.545 19.173 1.00 80.62 177 ARG A O 1
ATOM 1462 N N . LEU A 1 178 ? -13.916 3.452 19.845 1.00 84.94 178 LEU A N 1
ATOM 1463 C CA . LEU A 1 178 ? -14.801 2.808 18.886 1.00 84.94 178 LEU A CA 1
ATOM 1464 C C . LEU A 1 178 ? -16.207 2.739 19.488 1.00 84.94 178 LEU A C 1
ATOM 1466 O O . LEU A 1 178 ? -16.463 1.959 20.403 1.00 84.94 178 LEU A O 1
ATOM 1470 N N . GLU A 1 179 ? -17.114 3.565 18.979 1.00 87.94 179 GLU A N 1
ATOM 1471 C CA . GLU A 1 179 ? -18.529 3.484 19.333 1.00 87.94 179 GLU A CA 1
ATOM 1472 C C . GLU A 1 179 ? -19.165 2.291 18.610 1.00 87.94 179 GLU A C 1
ATOM 1474 O O . GLU A 1 179 ? -19.282 2.269 17.383 1.00 87.94 179 GLU A O 1
ATOM 1479 N N . THR A 1 180 ? -19.562 1.268 19.368 1.00 86.62 180 THR A N 1
ATOM 1480 C CA . THR A 1 180 ? -20.218 0.067 18.836 1.00 86.62 180 THR A CA 1
ATOM 1481 C C . THR A 1 180 ? -21.693 0.342 18.556 1.00 86.62 180 THR A C 1
ATOM 1483 O O . THR A 1 180 ? -22.564 -0.015 19.350 1.00 86.62 180 THR A O 1
ATOM 1486 N N . THR A 1 181 ? -21.979 1.004 17.434 1.00 90.44 181 THR A N 1
ATOM 1487 C CA . THR A 1 181 ? -23.353 1.221 16.961 1.00 90.44 181 THR A CA 1
ATOM 1488 C C . THR A 1 181 ? -23.884 -0.001 16.209 1.00 90.44 181 THR A C 1
ATOM 1490 O O . THR A 1 181 ? -23.116 -0.830 15.714 1.00 90.44 181 THR A O 1
ATOM 1493 N N . ARG A 1 182 ? -25.212 -0.121 16.080 1.00 88.38 182 ARG A N 1
ATOM 1494 C CA . ARG A 1 182 ? -25.832 -1.211 15.303 1.00 88.38 182 ARG A CA 1
ATOM 1495 C C . ARG A 1 182 ? -25.396 -1.171 13.838 1.00 88.38 182 ARG A C 1
ATOM 1497 O O . ARG A 1 182 ? -25.163 -2.216 13.242 1.00 88.38 182 ARG A O 1
ATOM 1504 N N . GLU A 1 183 ? -25.250 0.027 13.283 1.00 90.25 183 GLU A N 1
ATOM 1505 C CA . GLU A 1 183 ? -24.812 0.263 11.909 1.00 90.25 183 GLU A 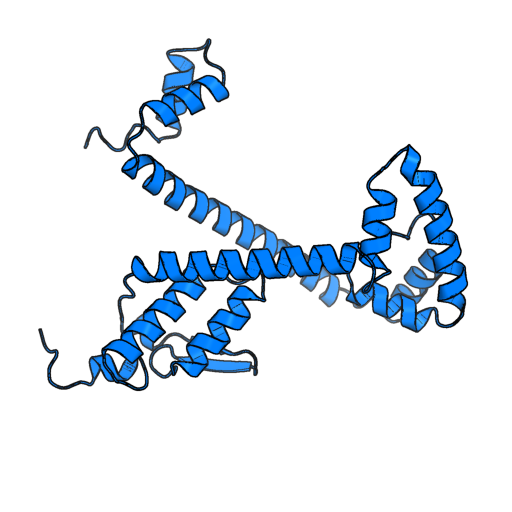CA 1
ATOM 1506 C C . GLU A 1 183 ? -23.369 -0.197 11.703 1.00 90.25 183 GLU A C 1
ATOM 1508 O O . GLU A 1 183 ? -23.079 -0.857 10.706 1.00 90.25 183 GLU A O 1
ATOM 1513 N N . LEU A 1 184 ? -22.472 0.102 12.654 1.00 93.56 184 LEU A N 1
ATOM 1514 C CA . LEU A 1 184 ? -21.095 -0.376 12.595 1.00 93.56 184 LEU A CA 1
ATOM 1515 C C . LEU A 1 184 ? -21.068 -1.902 12.610 1.00 93.56 184 LEU A C 1
ATOM 1517 O O . LEU A 1 184 ? -20.473 -2.493 11.714 1.00 93.56 184 LEU A O 1
ATOM 1521 N N . LEU A 1 185 ? -21.734 -2.535 13.581 1.00 96.12 185 LEU A N 1
ATOM 1522 C CA . LEU A 1 185 ? -21.728 -3.993 13.737 1.00 96.12 185 LEU A CA 1
ATOM 1523 C C . LEU A 1 185 ? -22.324 -4.720 12.522 1.00 96.12 185 LEU A C 1
ATOM 1525 O O . LEU A 1 185 ? -21.850 -5.798 12.172 1.00 96.12 185 LEU A O 1
ATOM 1529 N N . ALA A 1 186 ? -23.311 -4.117 11.857 1.00 95.12 186 ALA A N 1
ATOM 1530 C CA . ALA A 1 186 ? -23.906 -4.645 10.632 1.00 95.12 186 ALA A CA 1
ATOM 1531 C C . ALA A 1 186 ? -23.072 -4.375 9.364 1.00 95.12 186 ALA A C 1
ATOM 1533 O O . ALA A 1 186 ? -23.347 -4.965 8.321 1.00 95.12 186 ALA A O 1
ATOM 1534 N N . SER A 1 187 ? -22.079 -3.483 9.415 1.00 95.12 187 SER A N 1
ATOM 1535 C CA . SER A 1 187 ? -21.205 -3.199 8.272 1.00 95.12 187 SER A CA 1
ATOM 1536 C C . SER A 1 187 ? -20.172 -4.311 8.057 1.00 95.12 187 SER A C 1
ATOM 1538 O O . SER A 1 187 ? -19.838 -5.045 8.987 1.00 95.12 187 SER A O 1
ATOM 1540 N N . PHE A 1 188 ? -19.649 -4.435 6.833 1.00 97.38 188 PHE A N 1
ATOM 1541 C CA . PHE A 1 188 ? -18.763 -5.531 6.424 1.00 97.38 188 PHE A CA 1
ATOM 1542 C C . PHE A 1 188 ? -17.375 -5.041 6.010 1.00 97.38 188 PHE A C 1
ATOM 1544 O O . PHE A 1 188 ? -17.212 -3.931 5.500 1.00 97.38 188 PHE A O 1
ATOM 1551 N N . PHE A 1 189 ? -16.373 -5.907 6.162 1.00 95.81 189 PHE A N 1
ATOM 1552 C CA . PHE A 1 189 ? -15.056 -5.736 5.555 1.00 95.81 189 PHE A CA 1
ATOM 1553 C C . PHE A 1 189 ? -14.558 -7.041 4.927 1.00 95.81 189 PHE A C 1
ATOM 1555 O O . PHE A 1 189 ? -14.954 -8.138 5.319 1.00 95.81 189 PHE A O 1
ATOM 1562 N N . ALA A 1 190 ? -13.697 -6.909 3.916 1.00 95.06 190 ALA A N 1
ATOM 1563 C CA . ALA A 1 190 ? -13.121 -8.042 3.199 1.00 95.06 190 ALA A CA 1
ATOM 1564 C C . ALA A 1 190 ? -11.789 -8.491 3.817 1.00 95.06 190 ALA A C 1
ATOM 1566 O O . ALA A 1 190 ? -10.931 -7.664 4.152 1.00 95.06 190 ALA A O 1
ATOM 1567 N N . LEU A 1 191 ? -11.607 -9.803 3.911 1.00 94.94 191 LEU A N 1
ATOM 1568 C CA . LEU A 1 191 ? -10.373 -10.467 4.318 1.00 94.94 191 LEU A CA 1
ATOM 1569 C C . LEU A 1 191 ? -9.488 -10.783 3.104 1.00 94.94 191 LEU A C 1
ATOM 1571 O O . LEU A 1 191 ? -9.886 -10.617 1.951 1.00 94.94 191 LEU A O 1
ATOM 1575 N N . GLY A 1 192 ? -8.259 -11.232 3.364 1.00 87.94 192 GLY A N 1
ATOM 1576 C CA . GLY A 1 192 ? -7.263 -11.501 2.316 1.00 87.94 192 GLY A CA 1
ATOM 1577 C C . GLY A 1 192 ? -7.575 -12.737 1.474 1.00 87.94 192 GLY A C 1
ATOM 1578 O O . GLY A 1 192 ? -7.050 -12.879 0.377 1.00 87.94 192 GLY A O 1
ATOM 1579 N N . ASP A 1 193 ? -8.448 -13.609 1.976 1.00 92.38 193 ASP A N 1
ATOM 1580 C CA . ASP A 1 193 ? -8.964 -14.795 1.285 1.00 92.38 193 ASP A CA 1
ATOM 1581 C C . ASP A 1 193 ? -10.237 -14.506 0.462 1.00 92.38 193 ASP A C 1
ATOM 1583 O O . ASP A 1 193 ? -10.814 -15.416 -0.129 1.00 92.38 193 ASP A O 1
ATOM 1587 N N . GLY A 1 194 ? -10.685 -13.246 0.424 1.00 92.44 194 GLY A N 1
ATOM 1588 C CA . GLY A 1 194 ? -11.888 -12.818 -0.286 1.00 92.44 194 GLY A CA 1
ATOM 1589 C C . GLY A 1 194 ? -13.194 -12.984 0.495 1.00 92.44 194 GLY A C 1
ATOM 1590 O O . GLY A 1 194 ? -14.228 -12.509 0.020 1.00 92.44 194 GLY A O 1
ATOM 1591 N N . ARG A 1 195 ? -13.187 -13.593 1.691 1.00 96.38 195 ARG A N 1
ATOM 1592 C CA . ARG A 1 195 ? -14.382 -13.624 2.549 1.00 96.38 195 ARG A CA 1
ATOM 1593 C C . ARG A 1 195 ? -14.754 -12.213 2.999 1.00 96.38 195 ARG A C 1
ATOM 1595 O O . ARG A 1 195 ? -13.886 -11.373 3.242 1.00 96.38 195 ARG A O 1
ATOM 1602 N N . GLN A 1 196 ? -16.053 -11.972 3.157 1.00 97.75 196 GLN A N 1
ATOM 1603 C CA . GLN A 1 196 ? -16.579 -10.784 3.824 1.00 97.75 196 GLN A CA 1
ATOM 1604 C C . GLN A 1 196 ? -17.120 -11.172 5.195 1.00 97.75 196 GLN A C 1
ATOM 1606 O O . GLN A 1 196 ? -17.848 -12.156 5.319 1.00 97.75 196 GLN A O 1
ATOM 1611 N N . VAL A 1 197 ? -16.762 -10.395 6.211 1.00 97.62 197 VAL A N 1
ATOM 1612 C CA . VAL A 1 197 ? -17.225 -10.579 7.590 1.00 97.62 197 VAL A CA 1
ATOM 1613 C C . VAL A 1 197 ? -17.815 -9.272 8.099 1.00 97.62 197 VAL A C 1
ATOM 1615 O O . VAL A 1 197 ? -17.330 -8.191 7.748 1.00 97.62 197 VAL A O 1
ATOM 1618 N N . SER A 1 198 ? -18.897 -9.364 8.871 1.00 98.06 198 SER A N 1
ATOM 1619 C CA . SER A 1 198 ? -19.472 -8.198 9.539 1.00 98.06 198 SER A CA 1
ATOM 1620 C C . SER A 1 198 ? -18.562 -7.783 10.700 1.00 98.06 198 SER A C 1
ATOM 1622 O O . SER A 1 198 ? -17.855 -8.618 11.264 1.00 98.06 198 SER A O 1
ATOM 1624 N N . TRP A 1 199 ? -18.572 -6.511 11.097 1.00 97.81 199 TRP A N 1
ATOM 1625 C CA . TRP A 1 199 ? -17.849 -6.082 12.303 1.00 97.81 199 TRP A CA 1
ATOM 1626 C C . TRP A 1 199 ? -18.368 -6.774 13.565 1.00 97.81 199 TRP A C 1
ATOM 1628 O O . TRP A 1 199 ? -17.589 -7.040 14.474 1.00 97.81 199 TRP A O 1
ATOM 1638 N N . GLY A 1 200 ? -19.670 -7.064 13.628 1.00 97.44 200 GLY A N 1
ATOM 1639 C CA . GLY A 1 200 ? -20.279 -7.759 14.756 1.00 97.44 200 GLY A CA 1
ATOM 1640 C C . GLY A 1 200 ? -19.820 -9.208 14.894 1.00 97.44 200 GLY A C 1
ATOM 1641 O O . GLY A 1 200 ? -19.633 -9.660 16.022 1.00 97.44 200 GLY A O 1
ATOM 1642 N N . ASP A 1 201 ? -19.599 -9.903 13.775 1.00 98.19 201 ASP A N 1
ATOM 1643 C CA . ASP A 1 201 ? -19.218 -11.322 13.741 1.00 98.19 201 ASP A CA 1
ATOM 1644 C C . ASP A 1 201 ? -17.714 -11.567 13.627 1.00 98.19 201 ASP A C 1
ATOM 1646 O O . ASP A 1 201 ? -17.260 -12.694 13.833 1.00 98.19 201 ASP A O 1
ATOM 1650 N N . ALA A 1 202 ? -16.939 -10.534 13.305 1.00 98.31 202 ALA A N 1
ATOM 1651 C CA . ALA A 1 202 ? -15.499 -10.642 13.161 1.00 98.31 202 ALA A CA 1
ATOM 1652 C C . ALA A 1 202 ? -14.820 -11.009 14.489 1.00 98.31 202 ALA A C 1
ATOM 1654 O O . ALA A 1 202 ? -15.030 -10.388 15.534 1.00 98.31 202 ALA A O 1
ATOM 1655 N N . THR A 1 203 ? -13.952 -12.014 14.419 1.00 98.31 203 THR A N 1
ATOM 1656 C CA . THR A 1 203 ? -13.107 -12.443 15.534 1.00 98.31 203 THR A CA 1
ATOM 1657 C C . THR A 1 203 ? -11.821 -11.618 15.603 1.00 98.31 203 THR A C 1
ATOM 1659 O O . THR A 1 203 ? -11.436 -10.937 14.648 1.00 98.31 203 THR A O 1
ATOM 1662 N N . VAL A 1 204 ? -11.072 -11.741 16.706 1.00 98.12 204 VAL A N 1
ATOM 1663 C CA . VAL A 1 204 ? -9.724 -11.149 16.830 1.00 98.12 204 VAL A CA 1
ATOM 1664 C C . VAL A 1 204 ? -8.817 -11.533 15.654 1.00 98.12 204 VAL A C 1
ATOM 1666 O O . VAL A 1 204 ? -8.064 -10.694 15.159 1.00 98.12 204 VAL A O 1
ATOM 1669 N N . ALA A 1 205 ? -8.890 -12.782 15.186 1.00 97.62 205 ALA A N 1
ATOM 1670 C CA . ALA A 1 205 ? -8.085 -13.250 14.062 1.00 97.62 205 ALA A CA 1
ATOM 1671 C C . ALA A 1 205 ? -8.439 -12.514 12.758 1.00 97.62 205 ALA A C 1
ATOM 1673 O O . ALA A 1 205 ? -7.535 -12.081 12.042 1.00 97.62 205 ALA A O 1
ATOM 1674 N N . ASP A 1 206 ? -9.730 -12.295 12.496 1.00 98.06 206 ASP A N 1
ATOM 1675 C CA . ASP A 1 206 ? -10.205 -11.571 11.311 1.00 98.06 206 ASP A CA 1
ATOM 1676 C C . ASP A 1 206 ? -9.749 -10.101 11.339 1.00 98.06 206 ASP A C 1
ATOM 1678 O O . ASP A 1 206 ? -9.240 -9.572 10.345 1.00 98.06 206 ASP A O 1
ATOM 1682 N N . HIS A 1 207 ? -9.849 -9.443 12.501 1.00 97.50 207 HIS A N 1
ATOM 1683 C CA . HIS A 1 207 ? -9.353 -8.077 12.680 1.00 97.50 207 HIS A CA 1
ATOM 1684 C C . HIS A 1 207 ? -7.830 -7.983 12.491 1.00 97.50 207 HIS A C 1
ATOM 1686 O O . HIS A 1 207 ? -7.362 -7.061 11.820 1.00 97.50 207 HIS A O 1
ATOM 1692 N N . ARG A 1 208 ? -7.050 -8.937 13.024 1.00 95.88 208 ARG A N 1
ATOM 1693 C CA . ARG A 1 208 ? -5.585 -8.983 12.844 1.00 95.88 208 ARG A CA 1
ATOM 1694 C C . ARG A 1 208 ? -5.200 -9.158 11.380 1.00 95.88 208 ARG A C 1
ATOM 1696 O O . ARG A 1 208 ? -4.366 -8.402 10.885 1.00 95.88 208 ARG A O 1
ATOM 1703 N N . GLN A 1 209 ? -5.848 -10.086 10.676 1.00 95.12 209 GLN A N 1
ATOM 1704 C CA . GLN A 1 209 ? -5.628 -10.280 9.244 1.00 95.12 209 GLN A CA 1
ATOM 1705 C C . GLN A 1 209 ? -5.932 -8.993 8.467 1.00 95.12 209 GLN A C 1
ATOM 1707 O O . GLN A 1 209 ? -5.185 -8.608 7.567 1.00 95.12 209 GLN A O 1
ATOM 1712 N N . ARG A 1 210 ? -7.009 -8.283 8.824 1.00 94.38 210 ARG A N 1
ATOM 1713 C CA . ARG A 1 210 ? -7.346 -7.020 8.167 1.00 94.38 210 ARG A CA 1
ATOM 1714 C C . ARG A 1 210 ? -6.319 -5.922 8.440 1.00 94.38 210 ARG A C 1
ATOM 1716 O O . ARG A 1 210 ? -5.970 -5.210 7.504 1.00 94.38 210 ARG A O 1
ATOM 1723 N N . ILE A 1 211 ? -5.809 -5.798 9.667 1.00 92.88 211 ILE A N 1
ATOM 1724 C CA . ILE A 1 211 ? -4.720 -4.861 9.996 1.00 92.88 211 ILE A CA 1
ATOM 1725 C C . ILE A 1 211 ? -3.480 -5.171 9.156 1.00 92.88 211 ILE A C 1
ATOM 1727 O O . ILE A 1 211 ? -2.933 -4.267 8.537 1.00 92.88 211 ILE A O 1
ATOM 1731 N N . GLU A 1 212 ? -3.078 -6.439 9.065 1.00 91.06 212 GLU A N 1
ATOM 1732 C CA . GLU A 1 212 ? -1.923 -6.863 8.264 1.00 91.06 212 GLU A CA 1
ATOM 1733 C C . GLU A 1 212 ? -2.074 -6.466 6.786 1.00 91.06 212 GLU A C 1
ATOM 1735 O O . GLU A 1 212 ? -1.132 -5.968 6.170 1.00 91.06 212 GLU A O 1
ATOM 1740 N N . LEU A 1 213 ? -3.275 -6.616 6.222 1.00 90.19 213 LEU A N 1
ATOM 1741 C CA . LEU A 1 213 ? -3.570 -6.183 4.854 1.00 90.19 213 LEU A CA 1
ATOM 1742 C C . LEU A 1 213 ? -3.550 -4.663 4.696 1.00 90.19 213 LEU A C 1
ATOM 1744 O O . LEU A 1 213 ? -3.065 -4.177 3.680 1.00 90.19 213 LEU A O 1
ATOM 1748 N N . LEU A 1 214 ? -4.071 -3.918 5.673 1.00 88.06 214 LEU A N 1
ATOM 1749 C CA . LEU A 1 214 ? -4.069 -2.452 5.656 1.00 88.06 214 LEU A CA 1
ATOM 1750 C C . LEU A 1 214 ? -2.659 -1.875 5.830 1.00 88.06 214 LEU A C 1
ATOM 1752 O O . LEU A 1 214 ? -2.379 -0.821 5.278 1.00 88.06 214 LEU A O 1
ATOM 1756 N N . VAL A 1 215 ? -1.781 -2.558 6.570 1.00 85.31 215 VAL A N 1
ATOM 1757 C CA . VAL A 1 215 ? -0.372 -2.169 6.736 1.00 85.31 215 VAL A CA 1
ATOM 1758 C C . VAL A 1 215 ? 0.433 -2.495 5.476 1.00 85.31 215 VAL A C 1
ATOM 1760 O O . VAL A 1 215 ? 1.231 -1.679 5.027 1.00 85.31 215 VAL A O 1
ATOM 1763 N N . ARG A 1 216 ? 0.202 -3.666 4.866 1.00 82.75 216 ARG A N 1
ATOM 1764 C CA . ARG A 1 216 ? 0.907 -4.085 3.641 1.00 82.75 216 ARG A CA 1
ATOM 1765 C C . ARG A 1 216 ? 0.412 -3.385 2.380 1.00 82.75 216 ARG A C 1
ATOM 1767 O O . ARG A 1 216 ? 1.183 -3.181 1.445 1.00 82.75 216 ARG A O 1
ATOM 1774 N N . GLY A 1 217 ? -0.881 -3.099 2.305 1.00 73.56 217 GLY A N 1
ATOM 1775 C CA . GLY A 1 217 ? -1.502 -2.415 1.182 1.00 73.56 217 GLY A CA 1
ATOM 1776 C C . GLY A 1 217 ? -1.556 -0.921 1.452 1.00 73.56 217 GLY A C 1
ATOM 1777 O O . GLY A 1 217 ? -2.320 -0.493 2.305 1.00 73.56 217 GLY A O 1
ATOM 1778 N N . MET A 1 218 ? -0.832 -0.114 0.670 1.00 54.62 218 MET A N 1
ATOM 1779 C CA . MET A 1 218 ? -0.839 1.359 0.784 1.00 54.62 218 MET A CA 1
ATOM 1780 C C . MET A 1 218 ? -2.239 2.000 0.658 1.00 54.62 218 MET A C 1
ATOM 1782 O O . MET A 1 218 ? -2.403 3.180 0.937 1.00 54.62 218 MET A O 1
ATOM 1786 N N . ALA A 1 219 ? -3.256 1.237 0.244 1.00 55.66 219 ALA A N 1
ATOM 1787 C CA . ALA A 1 219 ? -4.647 1.680 0.177 1.00 55.66 219 ALA A CA 1
ATOM 1788 C C . ALA A 1 219 ? -5.346 1.744 1.553 1.00 55.66 219 ALA A C 1
ATOM 1790 O O . ALA A 1 219 ? -6.436 2.309 1.671 1.00 55.66 219 ALA A O 1
ATOM 1791 N N . GLY A 1 220 ? -4.764 1.141 2.594 1.00 60.72 220 GLY A N 1
ATOM 1792 C CA . GLY A 1 220 ? -5.286 1.186 3.953 1.00 60.72 220 GLY A CA 1
ATOM 1793 C C . GLY A 1 220 ? -4.816 2.421 4.708 1.00 60.72 220 GLY A C 1
ATOM 1794 O O . GLY A 1 220 ? -3.658 2.810 4.621 1.00 60.72 220 GLY A O 1
ATOM 1795 N N . THR A 1 221 ? -5.695 3.037 5.497 1.00 77.56 221 THR A N 1
ATOM 1796 C CA . THR A 1 221 ? -5.264 4.120 6.392 1.00 77.56 221 THR A CA 1
ATOM 1797 C C . THR A 1 221 ? -5.037 3.646 7.804 1.00 77.56 221 THR A C 1
ATOM 1799 O O . THR A 1 221 ? -5.808 2.826 8.310 1.00 77.56 221 THR A O 1
ATOM 1802 N N . ALA A 1 222 ? -4.046 4.259 8.450 1.00 83.25 222 ALA A N 1
ATOM 1803 C CA . ALA A 1 222 ? -3.767 4.111 9.872 1.00 83.25 222 ALA A CA 1
ATOM 1804 C C . ALA A 1 222 ? -5.033 4.217 10.733 1.00 83.25 222 ALA A C 1
ATOM 1806 O O . ALA A 1 222 ? -5.205 3.446 11.666 1.00 83.25 222 ALA A O 1
ATOM 1807 N N . GLU A 1 223 ? -5.966 5.108 10.383 1.00 85.81 223 GLU A N 1
ATOM 1808 C CA . GLU A 1 223 ? -7.242 5.248 11.090 1.00 85.81 223 GLU A CA 1
ATOM 1809 C C . GLU A 1 223 ? -8.089 3.965 11.039 1.00 85.81 223 GLU A C 1
ATOM 1811 O O . GLU A 1 223 ? -8.579 3.490 12.061 1.00 85.81 223 GLU A O 1
ATOM 1816 N N . THR A 1 224 ? -8.246 3.360 9.859 1.00 91.75 224 THR A N 1
ATOM 1817 C CA . THR A 1 224 ? -8.988 2.101 9.709 1.00 91.75 224 THR A CA 1
ATOM 1818 C C . THR A 1 224 ? -8.306 0.982 10.484 1.00 91.75 224 THR A C 1
ATOM 1820 O O . THR A 1 224 ? -8.974 0.255 11.217 1.00 91.75 224 THR A O 1
ATOM 1823 N N . ALA A 1 225 ? -6.978 0.873 10.377 1.00 91.38 225 ALA A N 1
ATOM 1824 C CA . ALA A 1 225 ? -6.208 -0.102 11.141 1.00 91.38 225 ALA A CA 1
ATOM 1825 C C . ALA A 1 225 ? -6.381 0.115 12.657 1.00 91.38 225 ALA A C 1
ATOM 1827 O O . ALA A 1 225 ? -6.603 -0.845 13.394 1.00 91.38 225 ALA A O 1
ATOM 1828 N N . ALA A 1 226 ? -6.402 1.371 13.112 1.00 90.56 226 ALA A N 1
ATOM 1829 C CA . ALA A 1 226 ? -6.607 1.727 14.511 1.00 90.56 226 ALA A CA 1
ATOM 1830 C C . ALA A 1 226 ? -8.011 1.354 15.007 1.00 90.56 226 ALA A C 1
ATOM 1832 O O . ALA A 1 226 ? -8.141 0.889 16.137 1.00 90.56 226 ALA A O 1
ATOM 1833 N N . ARG A 1 227 ? -9.054 1.471 14.171 1.00 93.62 227 ARG A N 1
ATOM 1834 C CA . ARG A 1 227 ? -10.407 0.981 14.504 1.00 93.62 227 ARG A CA 1
ATOM 1835 C C . ARG A 1 227 ? -10.435 -0.539 14.682 1.00 93.62 227 ARG A C 1
ATOM 1837 O O . ARG A 1 227 ? -11.042 -1.019 15.634 1.00 93.62 227 ARG A O 1
ATOM 1844 N N . HIS A 1 228 ? -9.756 -1.300 13.817 1.00 96.00 228 HIS A N 1
ATOM 1845 C CA . HIS A 1 228 ? -9.634 -2.754 14.001 1.00 96.00 228 HIS A CA 1
ATOM 1846 C C . HIS A 1 228 ? -8.829 -3.099 15.266 1.00 96.00 228 HIS A C 1
ATOM 1848 O O . HIS A 1 228 ? -9.205 -4.020 15.985 1.00 96.00 228 HIS A O 1
ATOM 1854 N N . ALA A 1 229 ? -7.769 -2.349 15.579 1.00 94.25 229 ALA A N 1
ATOM 1855 C CA . ALA A 1 229 ? -6.996 -2.540 16.806 1.00 94.25 229 ALA A CA 1
ATOM 1856 C C . ALA A 1 229 ? -7.822 -2.222 18.067 1.00 94.25 229 ALA A C 1
ATOM 1858 O O . ALA A 1 229 ? -7.769 -2.965 19.046 1.00 94.25 229 ALA A O 1
ATOM 1859 N N . ALA A 1 230 ? -8.642 -1.166 18.030 1.00 93.62 230 ALA A N 1
ATOM 1860 C CA . ALA A 1 230 ? -9.583 -0.844 19.099 1.00 93.62 230 ALA A CA 1
ATOM 1861 C C . ALA A 1 230 ? -10.629 -1.956 19.289 1.00 93.62 230 ALA A C 1
ATOM 1863 O O . ALA A 1 230 ? -10.892 -2.346 20.423 1.00 93.62 230 ALA A O 1
ATOM 1864 N N . ALA A 1 231 ? -11.163 -2.519 18.198 1.00 95.38 231 ALA A N 1
ATOM 1865 C CA . ALA A 1 231 ? -12.079 -3.658 18.259 1.00 95.38 231 ALA A CA 1
ATOM 1866 C C . ALA A 1 231 ? -11.447 -4.889 18.927 1.00 95.38 231 ALA A C 1
ATOM 1868 O O . ALA A 1 231 ? -12.060 -5.467 19.820 1.00 95.38 231 ALA A O 1
ATOM 1869 N N . ILE A 1 232 ? -10.210 -5.252 18.553 1.00 96.06 232 ILE A N 1
ATOM 1870 C CA . ILE A 1 232 ? -9.465 -6.354 19.190 1.00 96.06 232 ILE A CA 1
ATOM 1871 C C . ILE A 1 232 ? -9.374 -6.132 20.698 1.00 96.06 232 ILE A C 1
ATOM 1873 O O . ILE A 1 232 ? -9.733 -7.020 21.465 1.00 96.06 232 ILE A O 1
ATOM 1877 N N . ARG A 1 233 ? -8.960 -4.931 21.119 1.00 94.12 233 ARG A N 1
ATOM 1878 C CA . ARG A 1 233 ? -8.843 -4.590 22.538 1.00 94.12 233 ARG A CA 1
ATOM 1879 C C . ARG A 1 233 ? -10.181 -4.730 23.267 1.00 94.12 233 ARG A C 1
ATOM 1881 O O . ARG A 1 233 ? -10.217 -5.328 24.332 1.00 94.12 233 ARG A O 1
ATOM 1888 N N . MET A 1 234 ? -11.278 -4.233 22.691 1.00 93.81 234 MET A N 1
ATOM 1889 C CA . MET A 1 234 ? -12.613 -4.355 23.293 1.00 93.81 234 MET A CA 1
ATOM 1890 C C . MET A 1 234 ? -13.055 -5.815 23.457 1.00 93.81 234 MET A C 1
ATOM 1892 O O . MET A 1 234 ? -13.636 -6.158 24.485 1.00 93.81 234 MET A O 1
ATOM 1896 N N . ILE A 1 235 ? -12.775 -6.667 22.463 1.00 95.44 235 ILE A N 1
ATOM 1897 C CA . ILE A 1 235 ? -13.067 -8.107 22.517 1.00 95.44 235 ILE A CA 1
ATOM 1898 C C . ILE A 1 235 ? -12.244 -8.772 23.632 1.00 95.44 235 ILE A C 1
ATOM 1900 O O . ILE A 1 235 ? -12.803 -9.475 24.475 1.00 95.44 235 ILE A O 1
ATOM 1904 N N . GLU A 1 236 ? -10.932 -8.517 23.663 1.00 95.50 236 GLU A N 1
ATOM 1905 C CA . GLU A 1 236 ? -9.997 -9.107 24.630 1.00 95.50 236 GLU A CA 1
ATOM 1906 C C . GLU A 1 236 ? -10.282 -8.649 26.073 1.00 95.50 236 GLU A C 1
ATOM 1908 O O . GLU A 1 236 ? -10.340 -9.482 26.975 1.00 95.50 236 GLU A O 1
ATOM 1913 N N . GLU A 1 237 ? -10.526 -7.354 26.303 1.00 93.56 237 GLU A N 1
ATOM 1914 C CA . GLU A 1 237 ? -10.835 -6.796 27.630 1.00 93.56 237 GLU A CA 1
ATOM 1915 C C . GLU A 1 237 ? -12.165 -7.307 28.199 1.00 93.56 237 GLU A C 1
ATOM 1917 O O . GLU A 1 237 ? -12.299 -7.472 29.412 1.00 93.56 237 GLU A O 1
ATOM 1922 N N . ALA A 1 238 ? -13.157 -7.559 27.341 1.00 94.00 238 ALA A N 1
ATOM 1923 C CA . ALA A 1 238 ? -14.450 -8.092 27.760 1.00 94.00 238 ALA A CA 1
ATOM 1924 C C . ALA A 1 238 ? -14.478 -9.625 27.871 1.00 94.00 238 ALA A C 1
ATOM 1926 O O . ALA A 1 238 ? -15.442 -10.171 28.406 1.00 94.00 238 ALA A O 1
ATOM 1927 N N . GLY A 1 239 ? -13.453 -10.320 27.364 1.00 95.69 239 GLY A N 1
ATOM 1928 C CA . GLY A 1 239 ? -13.401 -11.782 27.347 1.00 95.69 239 GLY A CA 1
ATOM 1929 C C . GLY A 1 239 ? -14.459 -12.431 26.447 1.00 95.69 239 GLY A C 1
ATOM 1930 O O . GLY A 1 239 ? -14.895 -13.545 26.731 1.00 95.69 239 GLY A O 1
ATOM 1931 N N . VAL A 1 240 ? -14.892 -11.741 25.387 1.00 96.19 240 VAL A N 1
ATOM 1932 C CA . VAL A 1 240 ? -15.854 -12.262 24.397 1.00 96.19 240 VAL A CA 1
ATOM 1933 C C . VAL A 1 240 ? -15.140 -12.735 23.127 1.00 96.19 240 VAL A C 1
ATOM 1935 O O . VAL A 1 240 ? -13.929 -12.579 23.002 1.00 96.19 240 VAL A O 1
ATOM 1938 N N . SER A 1 241 ? -15.856 -13.348 22.176 1.00 97.25 241 SER A N 1
ATOM 1939 C CA . SER A 1 241 ? -15.233 -13.862 20.939 1.00 97.25 241 SER A CA 1
ATOM 1940 C C . SER A 1 241 ? -15.293 -12.875 19.766 1.00 97.25 241 SER A C 1
ATOM 1942 O O . SER A 1 241 ? -14.445 -12.929 18.872 1.00 97.25 241 SER A O 1
ATOM 1944 N N . ARG A 1 242 ? -16.284 -11.976 19.770 1.00 97.56 242 ARG A N 1
ATOM 1945 C CA . ARG A 1 242 ? -16.569 -10.992 18.712 1.00 97.56 242 ARG A CA 1
ATOM 1946 C C . ARG A 1 242 ? -17.254 -9.750 19.294 1.00 97.56 242 ARG A C 1
ATOM 1948 O O . ARG A 1 242 ? -17.771 -9.797 20.409 1.00 97.56 242 ARG A O 1
ATOM 1955 N N . LEU A 1 243 ? -17.287 -8.640 18.549 1.00 96.06 243 LEU A N 1
ATOM 1956 C CA . LEU A 1 243 ? -17.884 -7.383 19.035 1.00 96.06 243 LEU A CA 1
ATOM 1957 C C . LEU A 1 243 ? -19.390 -7.487 19.314 1.00 96.06 243 LEU A C 1
ATOM 1959 O O . LEU A 1 243 ? -19.871 -6.832 20.236 1.00 96.06 243 LEU A O 1
ATOM 1963 N N . GLY A 1 244 ? -20.133 -8.290 18.544 1.00 95.44 244 GLY A N 1
ATOM 1964 C CA . GLY A 1 244 ? -21.581 -8.454 18.726 1.00 95.44 244 GLY A CA 1
ATOM 1965 C C . GLY A 1 244 ? -21.957 -8.960 20.123 1.00 95.44 244 GLY A C 1
ATOM 1966 O O . GLY A 1 244 ? -22.910 -8.467 20.722 1.00 95.44 244 GLY A O 1
ATOM 1967 N N . ASP A 1 245 ? -21.132 -9.839 20.696 1.00 95.75 245 ASP A N 1
ATOM 1968 C CA . ASP A 1 245 ? -21.361 -10.440 22.016 1.00 95.75 245 ASP A CA 1
ATOM 1969 C C . ASP A 1 245 ? -21.299 -9.406 23.167 1.00 95.75 245 ASP A C 1
ATOM 1971 O O . ASP A 1 245 ? -21.816 -9.645 24.264 1.00 95.75 245 ASP A O 1
ATOM 1975 N N . LEU A 1 246 ? -20.681 -8.237 22.937 1.00 91.69 246 LEU A N 1
ATOM 1976 C CA . LEU A 1 246 ? -20.632 -7.147 23.920 1.00 91.69 246 LEU A CA 1
ATOM 1977 C C . LEU A 1 246 ? -22.022 -6.580 24.221 1.00 91.69 246 LEU A C 1
ATOM 1979 O O . LEU A 1 246 ? -22.265 -6.141 25.345 1.00 91.69 246 LEU A O 1
ATOM 1983 N N . LEU A 1 247 ? -22.914 -6.573 23.225 1.00 87.00 247 LEU A N 1
ATOM 1984 C CA . LEU A 1 247 ? -24.281 -6.069 23.369 1.00 87.00 247 LEU A CA 1
ATOM 1985 C C . LEU A 1 247 ? -25.222 -7.113 23.978 1.00 87.00 247 LEU A C 1
ATOM 1987 O O . LEU A 1 247 ? -26.186 -6.745 24.646 1.00 87.00 247 LEU A O 1
ATOM 1991 N N . ASP A 1 248 ? -24.919 -8.396 23.785 1.00 84.81 248 ASP A N 1
ATOM 1992 C CA . ASP A 1 248 ? -25.747 -9.508 24.258 1.00 84.81 248 ASP A CA 1
ATOM 1993 C C . ASP A 1 248 ? -25.457 -9.896 25.717 1.00 84.81 248 ASP A C 1
ATOM 1995 O O . ASP A 1 248 ? -26.198 -10.673 26.320 1.00 84.81 248 ASP A O 1
ATOM 1999 N N . SER A 1 249 ? -24.392 -9.350 26.314 1.00 77.62 249 SER A N 1
ATOM 2000 C CA . SER A 1 249 ? -24.002 -9.636 27.696 1.00 77.62 249 SER A CA 1
ATOM 2001 C C . SER A 1 249 ? -25.037 -9.072 28.693 1.00 77.62 249 SER A C 1
ATOM 2003 O O . SER A 1 249 ? -25.140 -7.850 28.840 1.00 77.62 249 SER A O 1
ATOM 2005 N N . PRO A 1 250 ? -25.775 -9.922 29.445 1.00 68.50 250 PRO A N 1
ATOM 2006 C CA . PRO A 1 250 ? -26.984 -9.543 30.19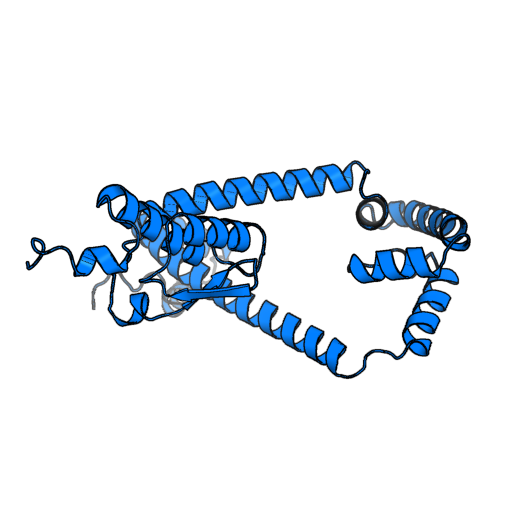6 1.00 68.50 250 PRO A CA 1
ATOM 2007 C C . PRO A 1 250 ? -26.757 -8.682 31.462 1.00 68.50 250 PRO A C 1
ATOM 2009 O O . PRO A 1 250 ? -27.597 -8.656 32.355 1.00 68.50 250 PRO A O 1
ATOM 2012 N N . GLY A 1 251 ? -25.646 -7.947 31.558 1.00 68.19 251 GLY A N 1
ATOM 2013 C CA . GLY A 1 251 ? -25.270 -7.149 32.734 1.00 68.19 251 GLY A CA 1
ATOM 2014 C C . GLY A 1 251 ? -24.852 -5.702 32.455 1.00 68.19 251 GLY A C 1
ATOM 2015 O O . GLY A 1 251 ? -24.387 -5.036 33.374 1.00 68.19 251 GLY A O 1
ATOM 2016 N N . ARG A 1 252 ? -24.984 -5.205 31.216 1.00 57.84 252 ARG A N 1
ATOM 2017 C CA . ARG A 1 252 ? -24.551 -3.849 30.813 1.00 57.84 252 ARG A CA 1
ATOM 2018 C C . ARG A 1 252 ? -25.683 -2.925 30.345 1.00 57.84 252 ARG A C 1
ATOM 2020 O O . ARG A 1 252 ? -25.435 -1.966 29.626 1.00 57.84 252 ARG A O 1
ATOM 2027 N N . ALA A 1 253 ? -26.919 -3.177 30.772 1.00 48.00 253 ALA A N 1
ATOM 2028 C CA . ALA A 1 253 ? -27.988 -2.190 30.630 1.00 48.00 253 ALA A CA 1
ATOM 2029 C C . ALA A 1 253 ? -27.762 -1.030 31.624 1.00 48.00 253 ALA A C 1
ATOM 2031 O O . ALA A 1 253 ? -28.292 -1.058 32.734 1.00 48.00 253 ALA A O 1
ATOM 2032 N N . ALA A 1 254 ? -26.935 -0.055 31.240 1.00 47.81 254 ALA A N 1
ATOM 2033 C CA . ALA A 1 254 ? -26.840 1.274 31.847 1.00 47.81 254 ALA A CA 1
ATOM 2034 C C . ALA A 1 254 ? -26.332 2.280 30.808 1.00 47.81 254 ALA A C 1
ATOM 2036 O O . ALA A 1 254 ? -25.195 2.088 30.320 1.00 47.81 254 ALA A O 1
#

Organism: NCBI:txid47853